Protein AF-A0AA40V7I9-F1 (afdb_monomer_lite)

Radius of gyration: 19.22 Å; chains: 1; bounding box: 47×34×55 Å

Structure (mmCIF, N/CA/C/O backbone):
data_AF-A0AA40V7I9-F1
#
_entry.id   AF-A0AA40V7I9-F1
#
loop_
_atom_site.group_PDB
_atom_site.id
_atom_site.type_symbol
_atom_site.label_atom_id
_atom_site.label_alt_id
_atom_site.label_comp_id
_atom_site.label_asym_id
_atom_site.label_entity_id
_atom_site.label_seq_id
_atom_site.pdbx_PDB_ins_code
_atom_site.Cartn_x
_atom_site.Cartn_y
_atom_site.Cartn_z
_atom_site.occupancy
_atom_site.B_iso_or_equiv
_atom_site.auth_seq_id
_atom_site.auth_comp_id
_atom_site.auth_asym_id
_atom_site.auth_atom_id
_atom_site.pdbx_PDB_model_num
ATOM 1 N N . MET A 1 1 ? -5.368 11.185 -6.683 1.00 41.06 1 MET A N 1
ATOM 2 C CA . MET A 1 1 ? -6.266 10.124 -6.182 1.00 41.06 1 MET A CA 1
ATOM 3 C C . MET A 1 1 ? -6.258 10.168 -4.668 1.00 41.06 1 MET A C 1
ATOM 5 O O . MET A 1 1 ? -5.176 10.199 -4.091 1.00 41.06 1 MET A O 1
ATOM 9 N N . THR A 1 2 ? -7.428 10.222 -4.033 1.00 52.28 2 THR A N 1
ATOM 10 C CA . THR A 1 2 ? -7.537 10.063 -2.578 1.00 52.28 2 THR A CA 1
ATOM 11 C C . THR A 1 2 ? -7.150 8.634 -2.237 1.00 52.28 2 THR A C 1
ATOM 13 O O . THR A 1 2 ? -7.718 7.687 -2.776 1.00 52.28 2 THR A O 1
ATOM 16 N N . ARG A 1 3 ? -6.133 8.486 -1.396 1.00 82.62 3 ARG A N 1
ATOM 17 C CA . ARG A 1 3 ? -5.621 7.187 -0.975 1.00 82.62 3 ARG A CA 1
ATOM 18 C C . ARG A 1 3 ? -6.699 6.470 -0.160 1.00 82.62 3 ARG A C 1
ATOM 20 O O . ARG A 1 3 ? -7.207 7.061 0.795 1.00 82.62 3 ARG A O 1
ATOM 27 N N . GLN A 1 4 ? -7.038 5.235 -0.529 1.00 91.62 4 GLN A N 1
ATOM 28 C CA . GLN A 1 4 ? -8.027 4.425 0.184 1.00 91.62 4 GLN A CA 1
ATOM 29 C C . GLN A 1 4 ? -7.455 3.059 0.562 1.00 91.62 4 GLN A C 1
ATOM 31 O O . GLN A 1 4 ? -6.683 2.472 -0.192 1.00 91.62 4 GLN A O 1
ATOM 36 N N . ILE A 1 5 ? -7.858 2.553 1.722 1.00 95.00 5 ILE A N 1
ATOM 37 C CA . ILE A 1 5 ? -7.627 1.174 2.152 1.00 95.00 5 ILE A CA 1
ATOM 38 C C . ILE A 1 5 ? -8.997 0.522 2.283 1.00 95.00 5 ILE A C 1
ATOM 40 O O . ILE A 1 5 ? -9.918 1.133 2.820 1.00 95.00 5 ILE A O 1
ATOM 44 N N . ASN A 1 6 ? -9.128 -0.716 1.817 1.00 95.19 6 ASN A N 1
ATOM 45 C CA . ASN A 1 6 ? -10.337 -1.506 2.000 1.00 95.19 6 ASN A CA 1
ATOM 46 C C . ASN A 1 6 ? -10.019 -2.698 2.900 1.00 95.19 6 ASN A C 1
ATOM 48 O O . ASN A 1 6 ? -9.012 -3.377 2.709 1.00 95.19 6 ASN A O 1
ATOM 52 N N . THR A 1 7 ? -10.890 -2.940 3.867 1.00 96.44 7 THR A N 1
ATOM 53 C CA . THR A 1 7 ? -10.973 -4.202 4.611 1.00 96.44 7 THR A CA 1
ATOM 54 C C . THR A 1 7 ? -12.382 -4.777 4.390 1.00 96.44 7 THR A C 1
ATOM 56 O O . THR A 1 7 ? -13.216 -4.091 3.787 1.00 96.44 7 THR A O 1
ATOM 59 N N . PRO A 1 8 ? -12.690 -6.030 4.775 1.00 96.94 8 PRO A N 1
ATOM 60 C CA . PRO A 1 8 ? -13.975 -6.630 4.425 1.00 96.94 8 PRO A CA 1
ATOM 61 C C . PRO A 1 8 ? -15.155 -5.782 4.916 1.00 96.94 8 PRO A C 1
ATOM 63 O O . PRO A 1 8 ? -15.311 -5.506 6.102 1.00 96.94 8 PRO A O 1
ATOM 66 N N . GLY A 1 9 ? -15.967 -5.305 3.969 1.00 95.88 9 GLY A N 1
ATOM 67 C CA . GLY A 1 9 ? -17.120 -4.447 4.250 1.00 95.88 9 GLY A CA 1
ATOM 68 C C . GLY A 1 9 ? -16.795 -3.054 4.809 1.00 95.88 9 GLY A C 1
ATOM 69 O O . GLY A 1 9 ? -17.713 -2.380 5.272 1.00 95.88 9 GLY A O 1
ATOM 70 N N . LYS A 1 10 ? -15.531 -2.604 4.796 1.00 97.31 10 LYS A N 1
ATOM 71 C CA . LYS A 1 10 ? -15.129 -1.293 5.327 1.00 97.31 10 LYS A CA 1
ATOM 72 C C . LYS A 1 10 ? -14.221 -0.542 4.359 1.00 97.31 10 LYS A C 1
ATOM 74 O O . LYS A 1 10 ? -13.326 -1.117 3.739 1.00 97.31 10 LYS A O 1
ATOM 79 N N . LYS A 1 11 ? -14.414 0.774 4.303 1.00 96.31 11 LYS A N 1
ATOM 80 C CA . LYS A 1 11 ? -13.614 1.694 3.492 1.00 96.31 11 LYS A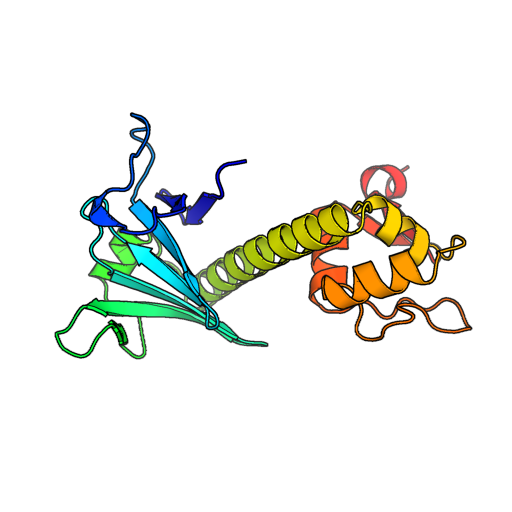 CA 1
ATOM 81 C C . LYS A 1 11 ? -12.936 2.721 4.387 1.00 96.31 11 LYS A C 1
ATOM 83 O O . LYS A 1 11 ? -13.596 3.387 5.181 1.00 96.31 11 LYS A O 1
ATOM 88 N N . TRP A 1 12 ? -11.632 2.888 4.221 1.00 96.62 12 TRP A N 1
ATOM 89 C CA . TRP A 1 12 ? -10.813 3.818 4.993 1.00 96.62 12 TRP A CA 1
ATOM 90 C C . TRP A 1 12 ? -10.184 4.841 4.056 1.00 96.62 12 TRP A C 1
ATOM 92 O O . TRP A 1 12 ? -9.595 4.466 3.042 1.00 96.62 12 TRP A O 1
ATOM 102 N N . ILE A 1 13 ? -10.259 6.125 4.402 1.00 95.50 13 ILE A N 1
ATOM 103 C CA . ILE A 1 13 ? -9.646 7.207 3.614 1.00 95.50 13 ILE A CA 1
ATOM 104 C C . ILE A 1 13 ? -8.479 7.849 4.365 1.00 95.50 13 ILE A C 1
ATOM 106 O O . ILE A 1 13 ? -8.383 7.754 5.588 1.00 95.50 13 ILE A O 1
ATOM 110 N N . ALA A 1 14 ? -7.568 8.499 3.644 1.00 94.81 14 ALA A N 1
ATOM 111 C CA . ALA A 1 14 ? -6.444 9.181 4.276 1.00 94.81 14 ALA A CA 1
ATOM 112 C C . ALA A 1 14 ? -6.923 10.265 5.259 1.00 94.81 14 ALA A C 1
ATOM 114 O O . ALA A 1 14 ? -7.720 11.131 4.904 1.00 94.81 14 ALA A O 1
ATOM 115 N N . ALA A 1 15 ? -6.401 10.223 6.484 1.00 94.75 15 ALA A N 1
ATOM 116 C CA . ALA A 1 15 ? -6.678 11.217 7.509 1.00 94.75 15 ALA A CA 1
ATOM 117 C C . ALA A 1 15 ? -6.050 12.575 7.158 1.00 94.75 15 ALA A C 1
ATOM 119 O O . ALA A 1 15 ? -4.958 12.649 6.580 1.00 94.75 15 ALA A O 1
ATOM 120 N N . ALA A 1 16 ? -6.699 13.653 7.598 1.00 92.69 16 ALA A N 1
ATOM 121 C CA . ALA A 1 16 ? -6.079 14.970 7.658 1.00 92.69 16 ALA A CA 1
ATOM 122 C C . ALA A 1 16 ? -4.900 14.982 8.655 1.00 92.69 16 ALA A C 1
ATOM 124 O O . ALA A 1 16 ? -4.592 13.994 9.331 1.00 92.69 16 ALA A O 1
ATOM 125 N N . LYS A 1 17 ? -4.213 16.129 8.772 1.00 90.25 17 LYS A N 1
ATOM 126 C CA . LYS A 1 17 ? -3.137 16.294 9.767 1.00 90.25 17 LYS A CA 1
ATOM 127 C C . LYS A 1 17 ? -3.635 15.952 11.177 1.00 90.25 17 LYS A C 1
ATOM 129 O O . LYS A 1 17 ? -2.919 15.260 11.906 1.00 90.25 17 LYS A O 1
ATOM 134 N N . ASP A 1 18 ? -4.838 16.425 11.496 1.00 91.19 18 ASP A N 1
ATOM 135 C CA . ASP A 1 18 ? -5.621 16.051 12.668 1.00 91.19 18 ASP A CA 1
ATOM 136 C C . ASP A 1 18 ? -6.777 15.121 12.243 1.00 91.19 18 ASP A C 1
ATOM 138 O O . ASP A 1 18 ? -7.697 15.584 11.557 1.00 91.19 18 ASP A O 1
ATOM 142 N N . PRO A 1 19 ? -6.748 13.828 12.623 1.00 90.88 19 PRO A N 1
ATOM 143 C CA . PRO A 1 19 ? -7.765 12.854 12.240 1.00 90.88 19 PRO A CA 1
ATOM 144 C C . PRO A 1 19 ? -9.199 13.277 12.569 1.00 90.88 19 PRO A C 1
ATOM 146 O O . PRO A 1 19 ? -10.077 13.036 11.744 1.00 90.88 19 PRO A O 1
ATOM 149 N N . GLY A 1 20 ? -9.430 13.962 13.696 1.00 89.75 20 GLY A N 1
ATOM 150 C CA . GLY A 1 20 ? -10.772 14.392 14.119 1.00 89.75 20 GLY A CA 1
ATOM 151 C C . GLY A 1 20 ? -11.390 15.486 13.241 1.00 89.75 20 GLY A C 1
ATOM 152 O O . GLY A 1 20 ? -12.580 15.765 13.340 1.00 89.75 20 GLY A O 1
ATOM 153 N N . THR A 1 21 ? -10.597 16.095 12.355 1.00 92.19 21 THR A N 1
ATOM 154 C CA . THR A 1 21 ? -11.045 17.129 11.403 1.00 92.19 21 THR A CA 1
ATOM 155 C C . THR A 1 21 ? -11.213 16.601 9.977 1.00 92.19 21 THR A C 1
ATOM 157 O O . THR A 1 21 ? -11.496 17.370 9.056 1.00 92.19 21 THR A O 1
ATOM 160 N N . THR A 1 22 ? -11.008 15.298 9.765 1.00 92.25 22 THR A N 1
ATOM 161 C CA . THR A 1 22 ? -11.071 14.691 8.432 1.00 92.25 22 THR A CA 1
ATOM 162 C C . THR A 1 22 ? -12.507 14.715 7.909 1.00 92.25 22 THR A C 1
ATOM 164 O O . THR A 1 22 ? -13.425 14.239 8.571 1.00 92.25 22 THR A O 1
ATOM 167 N N . GLN A 1 23 ? -12.710 15.254 6.705 1.00 89.31 23 GLN A N 1
ATOM 168 C CA . GLN A 1 23 ? -14.019 15.258 6.053 1.00 89.31 23 GLN A CA 1
ATOM 169 C C . GLN A 1 23 ? -14.223 13.973 5.251 1.00 89.31 23 GLN A C 1
ATOM 171 O O . GLN A 1 23 ? -13.362 13.574 4.469 1.00 89.31 23 GLN A O 1
ATOM 176 N N . THR A 1 24 ? -15.393 13.357 5.404 1.00 88.50 24 THR A N 1
ATOM 177 C CA . THR A 1 24 ? -15.814 12.203 4.594 1.00 88.50 24 THR A CA 1
ATOM 178 C C . THR A 1 24 ? -16.330 12.610 3.213 1.00 88.50 24 THR A C 1
ATOM 180 O O . THR A 1 24 ? -16.610 11.737 2.400 1.00 88.50 24 THR A O 1
ATOM 183 N N . HIS A 1 25 ? -16.449 13.916 2.935 1.00 87.12 25 HIS A N 1
ATOM 184 C CA . HIS A 1 25 ? -17.026 14.462 1.699 1.00 87.12 25 HIS A CA 1
ATOM 185 C C . HIS A 1 25 ? -18.420 13.895 1.386 1.00 87.12 25 HIS A C 1
ATOM 187 O O . HIS A 1 25 ? -18.717 13.575 0.238 1.00 87.12 25 HIS A O 1
ATOM 193 N N . ASP A 1 26 ? -19.244 13.738 2.426 1.00 86.50 26 ASP A N 1
ATOM 194 C CA . ASP A 1 26 ? -20.597 13.177 2.352 1.00 86.50 26 ASP A CA 1
ATOM 195 C C . ASP A 1 26 ? -20.664 11.758 1.762 1.00 86.50 26 ASP A C 1
ATOM 197 O O . ASP A 1 26 ? -21.718 11.325 1.303 1.00 86.50 26 ASP A O 1
ATOM 201 N N . ASP A 1 27 ? -19.557 11.006 1.793 1.00 92.00 27 ASP A N 1
ATOM 202 C CA . ASP A 1 27 ? -19.524 9.602 1.392 1.00 92.00 27 ASP A CA 1
ATOM 203 C C . ASP A 1 27 ? -19.934 8.700 2.574 1.00 92.00 27 ASP A C 1
ATOM 205 O O . ASP A 1 27 ? -19.131 8.479 3.490 1.00 92.00 27 ASP A O 1
ATOM 209 N N . PRO A 1 28 ? -21.161 8.138 2.575 1.00 90.50 28 PRO A N 1
ATOM 210 C CA . PRO A 1 28 ? -21.646 7.301 3.670 1.00 90.50 28 PRO A CA 1
ATOM 211 C C . PRO A 1 28 ? -20.965 5.927 3.723 1.00 90.50 28 PRO A C 1
ATOM 213 O O . PRO A 1 28 ? -21.173 5.189 4.682 1.00 90.50 28 PRO A O 1
ATOM 216 N N . SER A 1 29 ? -20.175 5.552 2.707 1.00 94.44 29 SER A N 1
ATOM 217 C CA . SER A 1 29 ? -19.443 4.280 2.697 1.00 94.44 29 SER A CA 1
ATOM 218 C C . SER A 1 29 ? -18.156 4.317 3.525 1.00 94.44 29 SER A C 1
ATOM 220 O O . SER A 1 29 ? -17.565 3.266 3.769 1.00 94.44 29 SER A O 1
ATOM 222 N N . VAL A 1 30 ? -17.707 5.503 3.953 1.00 95.94 30 VAL A N 1
ATOM 223 C CA . VAL A 1 30 ? -16.477 5.672 4.734 1.00 95.94 30 VAL A CA 1
ATOM 224 C C . VAL A 1 30 ? -16.684 5.175 6.164 1.00 95.94 30 VAL A C 1
ATOM 226 O O . VAL A 1 30 ? -17.495 5.705 6.917 1.00 95.94 30 VAL A O 1
ATOM 229 N N . SER A 1 31 ? -15.892 4.179 6.554 1.00 97.06 31 SER A N 1
ATOM 230 C CA . SER A 1 31 ? -15.896 3.579 7.893 1.00 97.06 31 SER A CA 1
ATOM 231 C C . SER A 1 31 ? -14.968 4.293 8.876 1.00 97.06 31 SER A C 1
ATOM 233 O O . SER A 1 31 ? -15.088 4.101 10.085 1.00 97.06 31 SER A O 1
ATOM 235 N N . GLY A 1 32 ? -14.026 5.089 8.371 1.00 96.94 32 GLY A N 1
ATOM 236 C CA . GLY A 1 32 ? -13.053 5.811 9.178 1.00 96.94 32 GLY A CA 1
ATOM 237 C C . GLY A 1 32 ? -11.856 6.281 8.363 1.00 96.94 32 GLY A C 1
ATOM 238 O O . GLY A 1 32 ? -11.894 6.360 7.129 1.00 96.94 32 GLY A O 1
ATOM 239 N N . PHE A 1 33 ? -10.767 6.570 9.066 1.00 97.00 33 PHE A N 1
ATOM 240 C CA . PHE A 1 33 ? -9.581 7.189 8.486 1.00 97.00 33 PHE A CA 1
ATOM 241 C C . PHE A 1 33 ? -8.326 6.357 8.725 1.00 97.00 33 PHE A C 1
ATOM 243 O O . PHE A 1 33 ? -8.274 5.524 9.629 1.00 97.00 33 PHE A O 1
ATOM 250 N N . PHE A 1 34 ? -7.275 6.612 7.950 1.00 97.00 34 PHE A N 1
ATOM 251 C CA . PHE A 1 34 ? -5.969 6.010 8.187 1.00 97.00 34 PHE A CA 1
ATOM 252 C C . PHE A 1 34 ? -4.818 6.998 8.011 1.00 97.00 34 PHE A C 1
ATOM 254 O O . PHE A 1 34 ? -4.885 7.946 7.226 1.00 97.00 34 PHE A O 1
ATOM 261 N N . LYS A 1 35 ? -3.714 6.743 8.715 1.00 95.25 35 LYS A N 1
ATOM 262 C CA . LYS A 1 35 ? -2.465 7.493 8.580 1.00 95.25 35 LYS A CA 1
ATOM 263 C C . LYS A 1 35 ? -1.287 6.546 8.477 1.00 95.25 35 LYS A C 1
ATOM 265 O O . LYS A 1 35 ? -1.120 5.646 9.295 1.00 95.25 35 LYS A O 1
ATOM 270 N N . ILE A 1 36 ? -0.439 6.787 7.487 1.00 93.12 36 ILE A N 1
ATOM 271 C CA . ILE A 1 36 ? 0.779 6.006 7.287 1.00 93.12 36 ILE A CA 1
ATOM 272 C C . ILE A 1 36 ? 1.910 6.598 8.112 1.00 93.12 36 ILE A C 1
ATOM 274 O O . ILE A 1 36 ? 2.107 7.812 8.167 1.00 93.12 36 ILE A O 1
ATOM 278 N N . THR A 1 37 ? 2.648 5.706 8.753 1.00 91.81 37 THR A N 1
ATOM 279 C CA . THR A 1 37 ? 3.782 5.989 9.628 1.00 91.81 37 THR A CA 1
ATOM 280 C C . THR A 1 37 ? 4.992 5.180 9.162 1.00 91.81 37 THR A C 1
ATOM 282 O O . THR A 1 37 ? 4.885 4.348 8.262 1.00 91.81 37 THR A O 1
ATOM 285 N N . SER A 1 38 ? 6.159 5.400 9.767 1.00 85.62 38 SER A N 1
ATOM 286 C CA . SER A 1 38 ? 7.370 4.641 9.431 1.00 85.62 38 SER A CA 1
ATOM 287 C C . SER A 1 38 ? 7.267 3.142 9.737 1.00 85.62 38 SER A C 1
ATOM 289 O O . SER A 1 38 ? 7.983 2.362 9.119 1.00 85.62 38 SER A O 1
ATOM 291 N N . GLY A 1 39 ? 6.404 2.740 10.678 1.00 87.38 39 GLY A N 1
ATOM 292 C CA . GLY A 1 39 ? 6.270 1.347 11.116 1.00 87.38 39 GLY A CA 1
ATOM 293 C C . GLY A 1 39 ? 4.999 0.639 10.653 1.00 87.38 39 GLY A C 1
ATOM 294 O O . GLY A 1 39 ? 4.824 -0.535 10.982 1.00 87.38 39 GLY A O 1
ATOM 295 N N . GLY A 1 40 ? 4.095 1.339 9.962 1.00 93.12 40 GLY A N 1
ATOM 296 C CA . GLY A 1 40 ? 2.767 0.805 9.692 1.00 93.12 40 GLY A CA 1
ATOM 297 C C . GLY A 1 40 ? 1.693 1.843 9.414 1.00 93.12 40 GLY A C 1
ATOM 298 O O . GLY A 1 40 ? 1.978 3.002 9.096 1.00 93.12 40 GLY A O 1
ATOM 299 N N . VAL A 1 41 ? 0.443 1.427 9.582 1.00 95.94 41 VAL A N 1
ATOM 300 C CA . VAL A 1 41 ? -0.752 2.240 9.344 1.00 95.94 41 VAL A CA 1
ATOM 301 C C . VAL A 1 41 ? -1.578 2.323 10.617 1.00 95.94 41 VAL A C 1
ATOM 303 O O . VAL A 1 41 ? -1.976 1.297 11.155 1.00 95.94 41 VAL A O 1
ATOM 306 N N . VAL A 1 42 ? -1.861 3.533 11.091 1.00 97.31 42 VAL A N 1
ATOM 307 C CA . VAL A 1 42 ? -2.820 3.762 12.181 1.00 97.31 42 VAL A CA 1
ATOM 308 C C . VAL A 1 42 ? -4.206 3.942 11.572 1.00 97.31 42 VAL A C 1
ATOM 310 O O . VAL A 1 42 ? -4.349 4.737 10.642 1.00 97.31 42 VAL A O 1
ATOM 313 N N . PHE A 1 43 ? -5.205 3.248 12.110 1.00 98.00 43 PHE A N 1
ATOM 314 C CA . PHE A 1 43 ? -6.614 3.412 11.759 1.00 98.00 43 PHE A CA 1
ATOM 315 C C . PHE A 1 43 ? -7.350 4.180 12.852 1.00 98.00 43 PHE A C 1
ATOM 317 O O . PHE A 1 43 ? -7.117 3.965 14.046 1.00 98.00 43 PHE A O 1
ATOM 324 N N . TYR A 1 44 ? -8.248 5.053 12.413 1.00 98.00 44 TYR A N 1
ATOM 325 C CA . TYR A 1 44 ? -9.069 5.919 13.243 1.00 98.00 44 TYR A CA 1
ATOM 326 C C . TYR A 1 44 ? -10.540 5.699 12.912 1.00 98.00 44 TYR A C 1
ATOM 328 O O . TYR A 1 44 ? -10.885 5.463 11.751 1.00 98.00 44 TYR A O 1
ATOM 336 N N . ASP A 1 45 ? -11.402 5.790 13.917 1.00 96.31 45 ASP A N 1
ATOM 337 C CA . ASP A 1 45 ? -12.844 5.862 13.693 1.00 96.31 45 ASP A CA 1
ATOM 338 C C . ASP A 1 45 ? -13.255 7.225 13.099 1.00 96.31 45 ASP A C 1
ATOM 340 O O . ASP A 1 45 ? -12.422 8.101 12.839 1.00 96.31 45 ASP A O 1
ATOM 344 N N . LEU A 1 46 ? -14.558 7.413 12.876 1.00 95.69 46 LEU A N 1
ATOM 345 C CA . LEU A 1 46 ? -15.115 8.661 12.342 1.00 95.69 46 LEU A CA 1
ATOM 346 C C . LEU A 1 46 ? -14.973 9.855 13.300 1.00 95.69 46 LEU A C 1
ATOM 348 O O . LEU A 1 46 ? -15.129 10.996 12.875 1.00 95.69 46 LEU A O 1
ATOM 352 N N . GLN A 1 47 ? -14.668 9.612 14.574 1.00 94.25 47 GLN A N 1
ATOM 353 C CA . GLN A 1 47 ? -14.390 10.638 15.576 1.00 94.25 47 GLN A CA 1
ATOM 354 C C . GLN A 1 47 ? -12.896 11.001 15.624 1.00 94.25 47 GLN A C 1
ATOM 356 O O . GLN A 1 47 ? -12.503 11.904 16.363 1.00 94.25 47 GLN A O 1
ATOM 361 N N . GLY A 1 48 ? -12.051 10.326 14.839 1.00 94.88 48 GLY A N 1
ATOM 362 C CA . GLY A 1 48 ? -10.605 10.526 14.844 1.00 94.88 48 GLY A CA 1
ATOM 363 C C . GLY A 1 48 ? -9.895 9.820 16.000 1.00 94.88 48 GLY A C 1
ATOM 364 O O . GLY A 1 48 ? -8.740 10.143 16.289 1.00 94.88 48 GLY A O 1
ATOM 365 N N . ILE A 1 49 ? -10.544 8.858 16.660 1.00 96.00 49 ILE A N 1
ATOM 366 C CA . ILE A 1 49 ? -9.962 8.088 17.759 1.00 96.00 49 ILE A CA 1
ATOM 367 C C . ILE A 1 49 ? -9.203 6.888 17.175 1.00 96.00 49 ILE A C 1
ATOM 369 O O . ILE A 1 49 ? -9.780 6.099 16.422 1.00 96.00 49 IL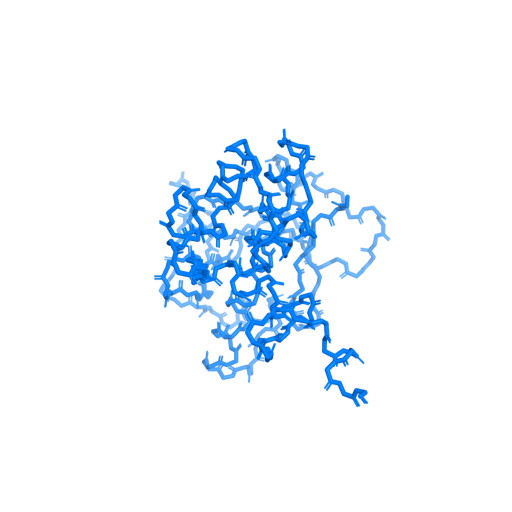E A O 1
ATOM 373 N N . PRO A 1 50 ? -7.903 6.719 17.489 1.00 97.44 50 PRO A N 1
ATOM 374 C CA . PRO A 1 50 ? -7.136 5.575 17.014 1.00 97.44 50 PRO A CA 1
ATOM 375 C C . PRO A 1 50 ? -7.585 4.293 17.718 1.00 97.44 50 PRO A C 1
ATOM 377 O O . PRO A 1 50 ? -7.720 4.281 18.943 1.00 97.44 50 PRO A O 1
ATOM 380 N N . PHE A 1 51 ? -7.766 3.216 16.952 1.00 97.75 51 PHE A N 1
ATOM 381 C CA . PHE A 1 51 ? -8.246 1.933 17.488 1.00 97.75 51 PHE A CA 1
ATOM 382 C C . PHE A 1 51 ? -7.492 0.700 16.957 1.00 97.75 51 PHE A C 1
ATOM 384 O O . PHE A 1 51 ? -7.539 -0.371 17.574 1.00 97.75 51 PHE A O 1
ATOM 391 N N . ALA A 1 52 ? -6.797 0.820 15.820 1.00 98.12 52 ALA A N 1
ATOM 392 C CA . ALA A 1 52 ? -5.996 -0.259 15.250 1.00 98.12 52 ALA A CA 1
ATOM 393 C C . ALA A 1 52 ? -4.685 0.244 14.646 1.00 98.12 52 ALA A C 1
ATOM 395 O O . ALA A 1 52 ? -4.577 1.377 14.170 1.00 98.12 52 ALA A O 1
ATOM 396 N N . PHE A 1 53 ? -3.689 -0.634 14.625 1.00 97.69 53 PHE A N 1
ATOM 397 C CA . PHE A 1 53 ? -2.438 -0.426 13.920 1.00 97.69 53 PHE A CA 1
ATOM 398 C C . PHE A 1 53 ? -2.108 -1.653 13.072 1.00 97.69 53 PHE A C 1
ATOM 400 O O . PHE A 1 53 ? -2.063 -2.768 13.582 1.00 97.69 53 PHE A O 1
ATOM 407 N N . LEU A 1 54 ? -1.873 -1.449 11.781 1.00 96.94 54 LEU A N 1
ATOM 408 C CA . LEU A 1 54 ? -1.292 -2.451 10.897 1.00 96.94 54 LEU A CA 1
ATOM 409 C C . LEU A 1 54 ? 0.223 -2.298 10.942 1.00 96.94 54 LEU A C 1
ATOM 411 O O . LEU A 1 54 ? 0.753 -1.308 10.440 1.00 96.94 54 LEU A O 1
ATOM 415 N N . VAL A 1 55 ? 0.912 -3.276 11.517 1.00 94.88 55 VAL A N 1
ATOM 416 C CA . VAL A 1 55 ? 2.373 -3.363 11.473 1.00 94.88 55 VAL A CA 1
ATOM 417 C C . VAL A 1 55 ? 2.788 -3.724 10.049 1.00 94.88 55 VAL A C 1
ATOM 419 O O . VAL A 1 55 ? 2.260 -4.679 9.487 1.00 94.88 55 VAL A O 1
ATOM 422 N N . THR A 1 56 ? 3.732 -2.978 9.467 1.00 89.56 56 THR A N 1
ATOM 423 C CA . THR A 1 56 ? 4.281 -3.271 8.132 1.00 89.56 56 THR A CA 1
ATOM 424 C C . THR A 1 56 ? 5.798 -3.409 8.205 1.00 89.56 56 THR A C 1
ATOM 426 O O . THR A 1 56 ? 6.539 -2.454 7.947 1.00 89.56 56 THR A O 1
ATOM 429 N N . ARG A 1 57 ? 6.285 -4.586 8.605 1.00 82.56 57 ARG A N 1
ATOM 430 C CA . ARG A 1 57 ? 7.720 -4.897 8.655 1.00 82.56 57 ARG A CA 1
ATOM 431 C C . ARG A 1 57 ? 8.080 -5.919 7.576 1.00 82.56 57 ARG A C 1
ATOM 433 O O . ARG A 1 57 ? 7.230 -6.710 7.171 1.00 82.56 57 ARG A O 1
ATOM 440 N N . PRO A 1 58 ? 9.334 -5.936 7.089 1.00 72.00 58 PRO A N 1
ATOM 441 C CA . PRO A 1 58 ? 9.778 -6.978 6.171 1.00 72.00 58 PRO A CA 1
ATOM 442 C C . PRO A 1 58 ? 9.521 -8.371 6.763 1.00 72.00 58 PRO A C 1
ATOM 444 O O . PRO A 1 58 ? 10.090 -8.717 7.791 1.00 72.00 58 PRO A O 1
ATOM 447 N N . GLY A 1 59 ? 8.650 -9.151 6.118 1.00 73.00 59 GLY A N 1
ATOM 448 C CA . GLY A 1 59 ? 8.297 -10.508 6.549 1.00 73.00 59 GLY A CA 1
ATOM 449 C C . GLY A 1 59 ? 7.194 -10.608 7.609 1.00 73.00 59 GLY A C 1
ATOM 450 O O . GLY A 1 59 ? 6.728 -11.713 7.857 1.00 73.00 59 GLY A O 1
ATOM 451 N N . GLU A 1 60 ? 6.727 -9.494 8.181 1.00 84.75 60 GLU A N 1
ATOM 452 C CA . GLU A 1 60 ? 5.714 -9.488 9.242 1.00 84.75 60 GLU A CA 1
ATOM 453 C C . GLU A 1 60 ? 4.693 -8.365 9.013 1.00 84.75 60 GLU A C 1
ATOM 455 O O . GLU A 1 60 ? 4.981 -7.184 9.232 1.00 84.75 60 GLU A O 1
ATOM 460 N N . ASN A 1 61 ? 3.481 -8.743 8.594 1.00 92.50 61 ASN A N 1
ATOM 461 C CA . ASN A 1 61 ? 2.335 -7.839 8.526 1.00 92.50 61 ASN A CA 1
ATOM 462 C C . ASN A 1 61 ? 1.193 -8.402 9.374 1.00 92.50 61 ASN A C 1
ATOM 464 O O . ASN A 1 61 ? 0.755 -9.528 9.146 1.00 92.50 61 ASN A O 1
ATOM 468 N N . PHE A 1 62 ? 0.714 -7.627 10.345 1.00 95.06 62 PHE A N 1
ATOM 469 C CA . PHE A 1 62 ? -0.394 -8.031 11.210 1.00 95.06 62 PHE A CA 1
ATOM 470 C C . PHE A 1 62 ? -1.080 -6.820 11.841 1.00 95.06 62 PHE A C 1
ATOM 472 O O . PHE A 1 62 ? -0.485 -5.747 11.984 1.00 95.06 62 PHE A O 1
ATOM 47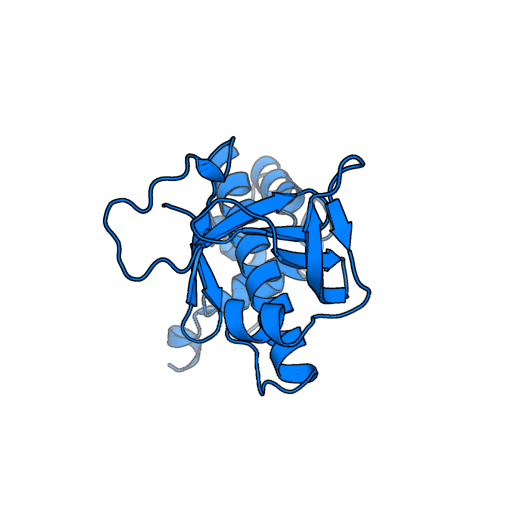9 N N . PHE A 1 63 ? -2.339 -7.004 12.226 1.00 96.94 63 PHE A N 1
ATOM 480 C CA . PHE A 1 63 ? -3.110 -6.001 12.947 1.00 96.94 63 PHE A CA 1
ATOM 481 C C . PHE A 1 63 ? -2.912 -6.139 14.454 1.00 96.94 63 PHE A C 1
ATOM 483 O O . PHE A 1 63 ? -2.841 -7.242 14.993 1.00 96.94 63 PHE A O 1
ATOM 490 N N . VAL A 1 64 ? -2.885 -5.003 15.140 1.00 96.69 64 VAL A N 1
ATOM 491 C CA . VAL A 1 64 ? -2.964 -4.923 16.598 1.00 96.69 64 VAL A CA 1
ATOM 492 C C . VAL A 1 64 ? -3.970 -3.863 17.011 1.00 96.69 64 VAL A C 1
ATOM 494 O O . VAL A 1 64 ? -4.172 -2.872 16.306 1.00 96.69 64 VAL A O 1
ATOM 497 N N . THR A 1 65 ? -4.576 -4.034 18.182 1.00 97.94 65 THR A N 1
ATOM 498 C CA . THR A 1 65 ? -5.327 -2.950 18.817 1.00 97.94 65 THR A CA 1
ATOM 499 C C . THR A 1 65 ? -4.361 -1.870 19.284 1.00 97.94 65 THR A C 1
ATOM 501 O O . THR A 1 65 ? -3.315 -2.161 19.871 1.00 97.94 65 THR A O 1
ATOM 504 N N . CYS A 1 66 ? -4.725 -0.612 19.049 1.00 96.50 66 CYS A N 1
ATOM 505 C CA . CYS A 1 66 ? -4.016 0.527 19.610 1.00 96.50 66 CYS A CA 1
ATOM 506 C C . CYS A 1 66 ? -4.992 1.509 20.253 1.00 96.50 66 CYS A C 1
ATOM 508 O O . CYS A 1 66 ? -6.178 1.516 19.938 1.00 96.50 66 CYS A O 1
ATOM 510 N N . SER A 1 67 ? -4.494 2.321 21.177 1.00 94.69 67 SER A N 1
ATOM 511 C CA . SER A 1 67 ? -5.274 3.379 21.812 1.00 94.69 67 SER A CA 1
ATOM 512 C C . SER A 1 67 ? -4.388 4.564 22.165 1.00 94.69 67 SER A C 1
ATOM 514 O O . SER A 1 67 ? -3.181 4.422 22.398 1.00 94.69 67 SER A O 1
ATOM 516 N N . LEU A 1 68 ? -4.983 5.756 22.182 1.00 93.31 68 LEU A N 1
ATOM 517 C CA . LEU A 1 68 ? -4.299 6.969 22.609 1.00 93.31 68 LEU A CA 1
ATOM 518 C C . LEU A 1 68 ? -4.306 7.062 24.138 1.00 93.31 68 LEU A C 1
ATOM 520 O O . LEU A 1 68 ? -5.352 6.959 24.772 1.00 93.31 68 LEU A O 1
ATOM 524 N N . THR A 1 69 ? -3.133 7.289 24.718 1.00 91.69 69 THR A N 1
ATOM 525 C CA . THR A 1 69 ? -2.948 7.590 26.144 1.00 91.69 69 THR A CA 1
ATOM 526 C C . THR A 1 69 ? -2.208 8.917 26.303 1.00 91.69 69 THR A C 1
ATOM 528 O O . THR A 1 69 ? -1.690 9.448 25.320 1.00 91.69 69 THR A O 1
ATOM 531 N N . GLU A 1 70 ? -2.086 9.437 27.529 1.00 87.44 70 GLU A N 1
ATOM 532 C CA . GLU A 1 70 ? -1.293 10.652 27.807 1.00 87.44 70 GLU A CA 1
ATOM 533 C C . GLU A 1 70 ? 0.161 10.542 27.310 1.00 87.44 70 GLU A C 1
ATOM 535 O O . GLU A 1 70 ? 0.751 11.524 26.874 1.00 87.44 70 GLU A O 1
ATOM 540 N N . GLY A 1 71 ? 0.725 9.327 27.314 1.00 84.12 71 GLY A N 1
ATOM 541 C CA . GLY A 1 71 ? 2.075 9.037 26.818 1.00 84.12 71 GLY A CA 1
ATOM 542 C C . GLY A 1 71 ? 2.163 8.737 25.316 1.00 84.12 71 GLY A C 1
ATOM 543 O O . GLY A 1 71 ? 3.207 8.284 24.856 1.00 84.12 71 GLY A O 1
ATOM 544 N N . GLY A 1 72 ? 1.081 8.932 24.558 1.00 90.19 72 GLY A N 1
ATOM 545 C CA . GLY A 1 72 ? 0.988 8.597 23.136 1.00 90.19 72 GLY A CA 1
ATOM 546 C C . GLY A 1 72 ? 0.274 7.271 22.861 1.00 90.19 72 GLY A C 1
ATOM 547 O O . GLY A 1 72 ? -0.458 6.747 23.707 1.00 90.19 72 GLY A O 1
ATOM 548 N N . LEU A 1 73 ? 0.454 6.748 21.643 1.00 93.31 73 LEU A N 1
ATOM 549 C CA . LEU A 1 73 ? -0.161 5.491 21.215 1.00 93.31 73 LEU A CA 1
ATOM 550 C C . LEU A 1 73 ? 0.443 4.304 21.968 1.00 93.31 73 LEU A C 1
ATOM 552 O O . LEU A 1 73 ? 1.659 4.106 21.960 1.00 93.31 73 LEU A O 1
ATOM 556 N N . ARG A 1 74 ? -0.423 3.490 22.567 1.00 93.50 74 ARG A N 1
ATOM 557 C CA . ARG A 1 74 ? -0.070 2.175 23.107 1.00 93.50 74 ARG A CA 1
ATOM 558 C C . ARG A 1 74 ? -0.662 1.085 22.233 1.00 93.50 74 ARG A C 1
ATOM 560 O O . ARG A 1 74 ? -1.719 1.271 21.639 1.00 93.50 74 ARG A O 1
ATOM 567 N N . TYR A 1 75 ? 0.028 -0.047 22.186 1.00 94.00 75 TYR A N 1
ATOM 568 C CA . TYR A 1 75 ? -0.319 -1.183 21.342 1.00 94.00 75 TYR A CA 1
ATOM 569 C C . TYR A 1 75 ? -0.501 -2.425 22.205 1.00 94.00 75 TYR A C 1
ATOM 571 O O . TYR A 1 75 ? 0.257 -2.648 23.151 1.00 94.00 75 TYR A O 1
ATOM 579 N N . MET A 1 76 ? -1.492 -3.236 21.861 1.00 93.56 76 MET A N 1
ATOM 580 C CA . MET A 1 76 ? -1.593 -4.613 22.332 1.00 93.56 76 MET A CA 1
ATOM 581 C C . MET A 1 76 ? -0.770 -5.533 21.419 1.00 93.56 76 MET A C 1
ATOM 583 O O . MET A 1 76 ? -0.399 -5.150 20.312 1.00 93.56 76 MET A O 1
ATOM 587 N N . PHE A 1 77 ? -0.482 -6.756 21.870 1.00 86.31 77 PHE A N 1
ATOM 588 C CA . PHE A 1 77 ? 0.180 -7.766 21.029 1.00 86.31 77 PHE A CA 1
ATOM 589 C C . PHE A 1 77 ? -0.755 -8.384 19.978 1.00 86.31 77 PHE A C 1
ATOM 591 O O . PHE A 1 77 ? -0.280 -9.019 19.042 1.00 86.31 77 PHE A O 1
ATOM 598 N N . SER A 1 78 ? -2.066 -8.199 20.126 1.00 91.50 78 SER A N 1
ATOM 599 C CA . SER A 1 78 ? -3.097 -8.723 19.233 1.00 91.50 78 SER A CA 1
ATOM 600 C C . SER A 1 78 ? -4.228 -7.713 19.060 1.00 91.50 78 SER A C 1
ATOM 602 O O . SER A 1 78 ? -4.252 -6.649 19.689 1.00 91.50 78 SER A O 1
ATOM 604 N N . THR A 1 79 ? -5.180 -8.051 18.203 1.00 95.88 79 THR A N 1
ATOM 605 C CA . THR A 1 79 ? -6.479 -7.392 18.139 1.00 95.88 79 THR A CA 1
ATOM 606 C C . THR A 1 79 ? -7.381 -7.826 19.299 1.00 95.88 79 THR A C 1
ATOM 608 O O . THR A 1 79 ? -7.241 -8.914 19.859 1.00 95.88 79 THR A O 1
ATOM 611 N N . SER A 1 80 ? -8.282 -6.930 19.696 1.00 95.94 80 SER A N 1
ATOM 612 C CA . SER A 1 80 ? -9.463 -7.221 20.508 1.00 95.94 80 SER A CA 1
ATOM 613 C C . SER A 1 80 ? -10.672 -7.436 19.597 1.00 95.94 80 SER A C 1
ATOM 615 O O 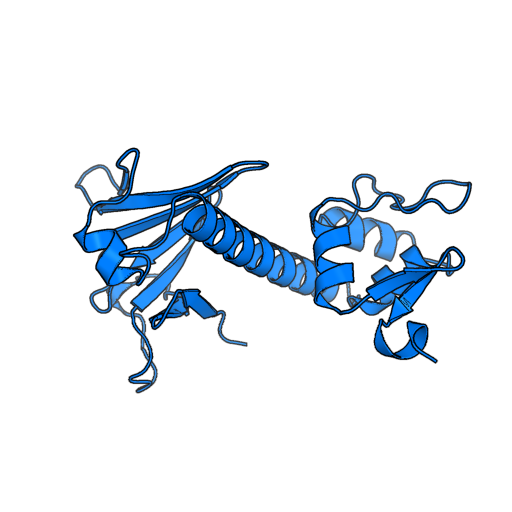. SER A 1 80 ? -10.710 -6.874 18.501 1.00 95.94 80 SER A O 1
ATOM 617 N N . SER A 1 81 ? -11.705 -8.134 20.076 1.00 95.75 81 SER A N 1
ATOM 618 C CA . SER A 1 81 ? -12.931 -8.375 19.296 1.00 95.75 81 SER A CA 1
ATOM 619 C C . SER A 1 81 ? -13.577 -7.082 18.790 1.00 95.75 81 SER A C 1
ATOM 621 O O . SER A 1 81 ? -14.083 -7.028 17.673 1.00 95.75 81 SER A O 1
ATOM 623 N N . LYS A 1 82 ? -13.501 -5.989 19.569 1.00 95.75 82 LYS A N 1
ATOM 624 C CA . LYS A 1 82 ? -14.033 -4.696 19.118 1.00 95.75 82 LYS A CA 1
ATOM 625 C C . LYS A 1 82 ? -13.234 -4.114 17.951 1.00 95.75 82 LYS A C 1
ATOM 627 O O . LYS A 1 82 ? -13.813 -3.543 17.032 1.00 95.75 82 LYS A O 1
ATOM 632 N N . THR A 1 83 ? -11.911 -4.250 17.981 1.00 97.31 83 THR A N 1
ATOM 633 C CA . THR A 1 83 ? -11.046 -3.837 16.869 1.00 97.31 83 THR A CA 1
ATOM 634 C C . THR A 1 83 ? -11.316 -4.674 15.621 1.00 97.31 83 THR A C 1
ATOM 636 O O . THR A 1 83 ? -11.351 -4.118 14.526 1.00 97.31 83 THR A O 1
ATOM 639 N N . GLU A 1 84 ? -11.535 -5.979 15.777 1.00 97.38 84 GLU A N 1
ATOM 640 C CA . GLU A 1 84 ? -11.830 -6.892 14.667 1.00 97.38 84 GLU A CA 1
ATOM 641 C C . GLU A 1 84 ? -13.154 -6.541 13.988 1.00 97.38 84 GLU A C 1
ATOM 643 O O . GLU A 1 84 ? -13.198 -6.402 12.768 1.00 97.38 84 GLU A O 1
ATOM 648 N N . GLU A 1 85 ? -14.201 -6.285 14.772 1.00 97.12 85 GLU A N 1
ATOM 649 C CA . GLU A 1 85 ? -15.504 -5.819 14.286 1.00 97.12 85 GLU A CA 1
ATOM 650 C C . GLU A 1 85 ? -15.387 -4.488 13.516 1.00 97.12 85 GLU A C 1
ATOM 652 O O . GLU A 1 85 ? -15.942 -4.329 12.424 1.00 97.12 85 GLU A O 1
ATOM 657 N N . LEU A 1 86 ? -14.638 -3.522 14.064 1.00 97.06 86 LEU A N 1
ATOM 658 C CA . LEU A 1 86 ? -14.428 -2.219 13.427 1.00 97.06 86 LEU A CA 1
ATOM 659 C C . LEU A 1 86 ? -13.659 -2.346 12.108 1.00 97.06 86 LEU A C 1
ATOM 661 O O . LEU A 1 86 ? -14.050 -1.726 11.119 1.00 97.06 86 LEU A O 1
ATOM 665 N N . LEU A 1 87 ? -12.612 -3.178 12.077 1.00 97.12 87 LEU A N 1
ATOM 666 C CA . LEU A 1 87 ? -11.856 -3.497 10.864 1.00 97.12 87 LEU A CA 1
ATOM 667 C C . LEU A 1 87 ? -12.632 -4.399 9.892 1.00 97.12 87 LEU A C 1
ATOM 669 O O . LEU A 1 87 ? -12.240 -4.489 8.732 1.00 97.12 87 LEU A O 1
ATOM 673 N N . GLY A 1 88 ? -13.713 -5.052 10.320 1.00 97.00 88 GLY A N 1
ATOM 674 C CA . GLY A 1 88 ? -14.417 -6.051 9.513 1.00 97.00 88 GLY A CA 1
ATOM 675 C C . GLY A 1 88 ? -13.615 -7.342 9.314 1.00 97.00 88 GLY A C 1
ATOM 676 O O . GLY A 1 88 ? -13.777 -8.009 8.301 1.00 97.00 88 GLY A O 1
ATOM 677 N N . ILE A 1 89 ? -12.720 -7.675 10.246 1.00 96.69 89 ILE A N 1
ATOM 678 C CA . ILE A 1 89 ? -11.905 -8.902 10.209 1.00 96.69 89 ILE A CA 1
ATOM 679 C C . ILE A 1 89 ? -12.366 -9.950 11.230 1.00 96.69 89 ILE A C 1
ATOM 681 O O . ILE A 1 89 ? -11.716 -10.981 11.381 1.00 96.69 89 ILE A O 1
ATOM 685 N N . ASP A 1 90 ? -13.463 -9.682 11.939 1.00 96.06 90 ASP A N 1
ATOM 686 C CA . ASP A 1 90 ? -14.101 -10.669 12.808 1.00 96.06 90 ASP A CA 1
ATOM 687 C C . ASP A 1 90 ? -14.462 -11.929 12.006 1.00 96.06 90 ASP A C 1
ATOM 689 O O . ASP A 1 90 ? -14.950 -11.851 10.876 1.00 96.06 90 ASP A O 1
ATOM 693 N N . GLY A 1 91 ? -14.163 -13.096 12.574 1.00 93.06 91 GLY A N 1
ATOM 694 C CA . GLY A 1 91 ? -14.356 -14.390 11.919 1.00 93.06 91 GLY A CA 1
ATOM 695 C C . GLY A 1 91 ? -13.316 -14.766 10.855 1.00 93.06 91 GLY A C 1
ATOM 696 O O . GLY A 1 91 ? -13.359 -15.899 10.376 1.00 93.06 91 GLY A O 1
ATOM 697 N N . LEU A 1 92 ? -12.362 -13.890 10.507 1.00 95.25 92 LEU A N 1
ATOM 698 C CA . LEU A 1 92 ? -11.233 -14.286 9.662 1.00 95.25 92 LEU A CA 1
ATOM 699 C C . LEU A 1 92 ? -10.285 -15.213 10.424 1.00 95.25 92 LEU A C 1
ATOM 701 O O . LEU A 1 92 ? -9.955 -14.999 11.592 1.00 95.25 92 LEU A O 1
ATOM 705 N N . THR A 1 93 ? -9.770 -16.223 9.731 1.00 94.06 93 THR A N 1
ATOM 706 C CA . THR A 1 93 ? -8.652 -17.019 10.234 1.00 94.06 93 THR A CA 1
ATOM 707 C C . THR A 1 93 ? -7.384 -16.168 10.341 1.00 94.06 93 THR A C 1
ATOM 709 O O . THR A 1 93 ? -7.225 -15.141 9.675 1.00 94.06 93 THR A O 1
ATOM 712 N N . TYR A 1 94 ? -6.417 -16.637 11.135 1.00 89.56 94 TYR A N 1
ATOM 713 C CA . TYR A 1 94 ? -5.107 -15.988 11.249 1.00 89.56 94 TYR A CA 1
ATOM 714 C C . TYR A 1 94 ? -4.440 -15.765 9.879 1.00 89.56 94 TYR A C 1
ATOM 716 O O . TYR A 1 94 ? -3.918 -14.684 9.611 1.00 89.56 94 TYR A O 1
ATOM 724 N N . SER A 1 95 ? -4.497 -16.763 8.988 1.00 92.56 95 SER A N 1
ATOM 725 C CA . SER A 1 95 ? -3.929 -16.674 7.639 1.00 92.56 95 SER A CA 1
ATOM 726 C C . SER A 1 95 ? -4.635 -15.646 6.759 1.00 92.56 95 SER A C 1
ATOM 728 O O . SER A 1 95 ? -3.967 -14.906 6.044 1.00 92.56 95 SER A O 1
ATOM 730 N N . GLU A 1 96 ? -5.964 -15.560 6.817 1.00 95.19 96 GLU A N 1
ATOM 731 C CA . GLU A 1 96 ? -6.724 -14.573 6.038 1.00 95.19 96 GLU A CA 1
ATOM 732 C C . GLU A 1 96 ? -6.437 -13.149 6.521 1.00 95.19 96 GLU A C 1
ATOM 734 O O . GLU A 1 96 ? -6.204 -12.255 5.709 1.00 95.19 96 GLU A O 1
ATOM 739 N N . SER A 1 97 ? -6.362 -12.952 7.839 1.00 94.94 97 SER A N 1
ATOM 740 C CA . SER A 1 97 ? -5.990 -11.667 8.436 1.00 94.94 97 SER A CA 1
ATOM 741 C C . SER A 1 97 ? -4.563 -11.244 8.053 1.00 94.94 97 SER A C 1
ATOM 743 O O . SER A 1 97 ? -4.335 -10.099 7.656 1.00 94.94 97 SER A O 1
ATOM 745 N N . ALA A 1 98 ? -3.598 -12.171 8.085 1.00 92.62 98 ALA A N 1
ATOM 746 C CA . ALA A 1 98 ? -2.216 -11.913 7.669 1.00 92.62 98 ALA A CA 1
ATOM 747 C C . ALA A 1 98 ? -2.086 -11.624 6.159 1.00 92.62 98 ALA A C 1
ATOM 749 O O . ALA A 1 98 ? -1.293 -10.766 5.750 1.00 92.62 98 ALA A O 1
ATOM 750 N N . ASN A 1 99 ? -2.880 -12.303 5.326 1.00 93.94 99 ASN A N 1
ATOM 751 C CA . ASN A 1 99 ? -2.945 -12.040 3.889 1.00 93.94 99 ASN A CA 1
ATOM 752 C C . ASN A 1 99 ? -3.497 -10.638 3.622 1.00 93.94 99 ASN A C 1
ATOM 754 O O . ASN A 1 99 ? -2.841 -9.860 2.934 1.00 93.94 99 ASN A O 1
ATOM 758 N N . LEU A 1 100 ? -4.614 -10.267 4.253 1.00 95.75 100 LEU A N 1
ATOM 759 C CA . LEU A 1 100 ? -5.185 -8.922 4.155 1.00 95.75 100 LEU A CA 1
ATOM 760 C C . LEU A 1 100 ? -4.185 -7.842 4.601 1.00 95.75 100 LEU A C 1
ATOM 762 O O . LEU A 1 100 ? -3.980 -6.842 3.913 1.00 95.75 100 LEU A O 1
ATOM 766 N N . ALA A 1 101 ? -3.517 -8.053 5.737 1.00 95.44 101 ALA A N 1
ATOM 767 C CA . ALA A 1 101 ? -2.473 -7.163 6.237 1.00 95.44 101 ALA A CA 1
ATOM 768 C C . ALA A 1 101 ? -1.342 -6.971 5.206 1.00 95.44 101 ALA A C 1
ATOM 770 O O . ALA A 1 101 ? -0.880 -5.850 4.968 1.00 95.44 101 ALA A O 1
ATOM 771 N N . THR A 1 102 ? -0.921 -8.060 4.560 1.00 93.38 102 THR A N 1
ATOM 772 C CA . THR A 1 102 ? 0.101 -8.047 3.506 1.00 93.38 102 THR A CA 1
ATOM 773 C C . THR A 1 102 ? -0.385 -7.332 2.249 1.00 93.38 102 THR A C 1
ATOM 775 O O . THR A 1 102 ? 0.342 -6.500 1.710 1.00 93.38 102 THR A O 1
ATOM 778 N N . GLU A 1 103 ? -1.618 -7.575 1.810 1.00 92.38 103 GLU A N 1
ATOM 779 C CA . GLU A 1 103 ? -2.204 -6.930 0.635 1.00 92.38 103 GLU A CA 1
ATOM 780 C C . GLU A 1 103 ? -2.277 -5.409 0.785 1.00 92.38 103 GLU A C 1
ATOM 782 O O . GLU A 1 103 ? -1.928 -4.679 -0.152 1.00 92.38 103 GLU A O 1
ATOM 787 N N . ILE A 1 104 ? -2.675 -4.925 1.965 1.00 94.19 104 ILE A N 1
ATOM 788 C CA . ILE A 1 104 ? -2.728 -3.494 2.293 1.00 94.19 104 ILE A CA 1
ATOM 789 C C . ILE A 1 104 ? -1.318 -2.898 2.309 1.00 94.19 104 ILE A C 1
ATOM 791 O O . ILE A 1 104 ? -1.072 -1.878 1.660 1.00 94.19 104 ILE A O 1
ATOM 795 N N . SER A 1 105 ? -0.386 -3.550 3.009 1.00 92.50 105 SER A N 1
ATOM 796 C CA . SER A 1 105 ? 1.027 -3.153 3.092 1.00 92.50 105 SER A CA 1
ATOM 797 C C . SER A 1 105 ? 1.658 -3.014 1.700 1.00 92.50 105 SER A C 1
ATOM 799 O O . SER A 1 105 ? 2.250 -1.986 1.358 1.00 92.50 105 SER A O 1
ATOM 801 N N . GLU A 1 106 ? 1.446 -4.008 0.841 1.00 91.31 106 GLU A N 1
ATOM 802 C CA . GLU A 1 106 ? 1.939 -4.012 -0.532 1.00 91.31 106 GLU A CA 1
ATOM 803 C C . GLU A 1 106 ? 1.265 -2.950 -1.407 1.00 91.31 106 GLU A C 1
ATOM 805 O O . GLU A 1 106 ? 1.951 -2.302 -2.195 1.00 91.31 106 GLU A O 1
ATOM 810 N N . SER A 1 107 ? -0.041 -2.710 -1.252 1.00 90.75 107 SER A N 1
ATOM 811 C CA . SER A 1 107 ? -0.747 -1.643 -1.985 1.00 90.75 107 SER A CA 1
ATOM 812 C C . SER A 1 107 ? -0.159 -0.273 -1.663 1.00 90.75 107 SER A C 1
ATOM 814 O O . SER A 1 107 ? 0.151 0.511 -2.559 1.00 90.75 107 SER A O 1
ATOM 816 N N . ILE A 1 108 ? 0.100 -0.026 -0.379 1.00 90.25 108 ILE A N 1
ATOM 817 C CA . ILE A 1 108 ? 0.731 1.200 0.108 1.00 90.25 108 ILE A CA 1
ATOM 818 C C . ILE A 1 108 ? 2.140 1.375 -0.464 1.00 90.25 108 ILE A C 1
ATOM 820 O O . ILE A 1 108 ? 2.523 2.488 -0.848 1.00 90.25 108 ILE A O 1
ATOM 824 N N . ALA A 1 109 ? 2.913 0.289 -0.511 1.00 90.94 109 ALA A N 1
ATOM 825 C CA . ALA A 1 109 ? 4.256 0.287 -1.072 1.00 90.94 109 ALA A CA 1
ATOM 826 C C . ALA A 1 109 ? 4.242 0.542 -2.589 1.00 90.94 109 ALA A C 1
ATOM 828 O O . ALA A 1 109 ? 5.039 1.350 -3.065 1.00 90.94 109 ALA A O 1
ATOM 829 N N . CYS A 1 110 ? 3.307 -0.064 -3.329 1.00 92.31 110 CYS A N 1
ATOM 830 C CA . CYS A 1 110 ? 3.140 0.148 -4.771 1.00 92.31 110 CYS A CA 1
ATOM 831 C C . CYS A 1 110 ? 2.819 1.614 -5.090 1.00 92.31 110 CYS A C 1
ATOM 833 O O . CYS A 1 110 ? 3.474 2.220 -5.933 1.00 92.31 110 CYS A O 1
ATOM 835 N N . GLU A 1 111 ? 1.869 2.225 -4.380 1.00 90.81 111 GLU A N 1
ATOM 836 C CA . GLU A 1 111 ? 1.526 3.643 -4.567 1.00 90.81 111 GLU A CA 1
ATOM 837 C C . GLU A 1 111 ? 2.720 4.569 -4.300 1.00 90.81 111 GLU A C 1
ATOM 839 O O . GLU A 1 111 ? 2.959 5.532 -5.036 1.00 90.81 111 GLU A O 1
ATOM 844 N N . LYS A 1 112 ? 3.492 4.274 -3.244 1.00 91.69 112 LYS A N 1
ATOM 845 C CA . LYS A 1 112 ? 4.701 5.033 -2.909 1.00 91.69 112 LYS A CA 1
ATOM 846 C C . LYS A 1 112 ? 5.767 4.882 -3.993 1.00 91.69 112 LYS A C 1
ATOM 848 O O . LYS A 1 112 ? 6.399 5.879 -4.345 1.00 91.69 112 LYS A O 1
ATOM 853 N N . ALA A 1 113 ? 5.957 3.675 -4.524 1.00 94.75 113 ALA A N 1
ATOM 854 C CA . ALA A 1 113 ? 6.859 3.432 -5.642 1.00 94.75 113 ALA A CA 1
ATOM 855 C C . ALA A 1 113 ? 6.429 4.247 -6.866 1.00 94.75 113 ALA A C 1
ATOM 857 O O . ALA A 1 113 ? 7.233 5.019 -7.372 1.00 94.75 113 ALA A O 1
ATOM 858 N N . ILE A 1 114 ? 5.149 4.199 -7.252 1.00 95.06 114 ILE A N 1
ATOM 859 C CA . ILE A 1 114 ? 4.606 4.973 -8.382 1.00 95.06 114 ILE A CA 1
ATOM 860 C C . ILE A 1 114 ? 4.836 6.478 -8.196 1.00 95.06 114 ILE A C 1
ATOM 862 O O . ILE A 1 114 ? 5.324 7.144 -9.104 1.00 95.06 114 ILE A O 1
ATOM 866 N N . SER A 1 115 ? 4.551 7.020 -7.008 1.00 93.88 115 SER A N 1
ATOM 867 C CA . SER A 1 115 ? 4.809 8.439 -6.713 1.00 93.88 115 SER A CA 1
ATOM 868 C C . SER A 1 115 ? 6.300 8.786 -6.773 1.00 93.88 115 SER A C 1
ATOM 870 O O . SER A 1 115 ? 6.665 9.879 -7.199 1.00 93.88 115 SER A O 1
ATOM 872 N N . THR A 1 116 ? 7.166 7.853 -6.371 1.00 96.38 116 THR A N 1
ATOM 873 C CA . THR A 1 116 ? 8.620 8.021 -6.463 1.00 96.38 116 THR A CA 1
ATOM 874 C C . THR A 1 116 ? 9.072 8.037 -7.920 1.00 96.38 116 THR A C 1
ATOM 876 O O . THR A 1 116 ? 9.825 8.927 -8.289 1.00 96.38 116 THR A O 1
ATOM 879 N N . LEU A 1 117 ? 8.583 7.124 -8.764 1.00 97.06 117 LEU A N 1
ATOM 880 C CA . LEU A 1 117 ? 8.892 7.117 -10.198 1.00 97.06 117 LEU A CA 1
ATOM 881 C C . LEU A 1 117 ? 8.440 8.412 -10.876 1.00 97.06 117 LEU A C 1
ATOM 883 O O . LEU A 1 117 ? 9.234 9.053 -11.562 1.00 97.06 117 LEU A O 1
ATOM 887 N N . ALA A 1 118 ? 7.209 8.848 -10.599 1.00 96.62 118 ALA A N 1
ATOM 888 C CA . ALA A 1 118 ? 6.652 10.071 -11.167 1.00 96.62 118 ALA A CA 1
ATOM 889 C C . ALA A 1 118 ? 7.485 11.311 -10.799 1.00 96.62 118 ALA A C 1
ATOM 891 O O . ALA A 1 118 ? 7.691 12.184 -11.638 1.00 96.62 118 ALA A O 1
ATOM 892 N N . ALA A 1 119 ? 8.033 11.371 -9.579 1.00 96.81 119 ALA A N 1
ATOM 893 C CA . ALA A 1 119 ? 8.931 12.450 -9.159 1.00 96.81 119 ALA A CA 1
ATOM 894 C C . ALA A 1 119 ? 10.264 12.479 -9.935 1.00 96.81 119 ALA A C 1
ATOM 896 O O . ALA A 1 119 ? 10.910 13.522 -9.998 1.00 96.81 119 ALA A O 1
ATOM 897 N N . PHE A 1 120 ? 10.667 11.352 -10.527 1.00 96.88 120 PHE A N 1
ATOM 898 C CA . PHE A 1 120 ? 11.822 11.241 -11.423 1.00 96.88 120 PHE A CA 1
ATOM 899 C C . PHE A 1 120 ? 11.446 11.360 -12.909 1.00 96.88 120 PHE A C 1
ATOM 901 O O . PHE A 1 120 ? 12.339 11.350 -13.751 1.00 96.88 120 PHE A O 1
ATOM 908 N N . GLY A 1 121 ? 10.156 11.496 -13.238 1.00 97.31 121 GLY A N 1
ATOM 909 C CA . GLY A 1 121 ? 9.670 11.560 -14.617 1.00 97.31 121 GLY A CA 1
ATOM 910 C C . GLY A 1 121 ? 9.505 10.201 -15.304 1.00 97.31 121 GLY A C 1
ATOM 911 O O . GLY A 1 121 ? 9.420 10.171 -16.526 1.00 97.31 121 GLY A O 1
ATOM 912 N N . PHE A 1 122 ? 9.447 9.103 -14.542 1.00 97.81 122 PHE A N 1
ATOM 913 C CA . PHE A 1 122 ? 9.229 7.747 -15.059 1.00 97.81 122 PHE A CA 1
ATOM 914 C C . PHE A 1 122 ? 7.886 7.175 -14.603 1.00 97.81 122 PHE A C 1
ATOM 916 O O . PHE A 1 122 ? 7.276 7.637 -13.634 1.00 97.81 122 PHE A O 1
ATOM 923 N N . ASN A 1 123 ? 7.439 6.130 -15.284 1.00 97.00 123 ASN A N 1
ATOM 924 C CA . ASN A 1 123 ? 6.252 5.354 -14.962 1.00 97.00 123 ASN A CA 1
ATOM 925 C C . ASN A 1 123 ? 6.598 3.861 -14.784 1.00 97.00 123 ASN A C 1
ATOM 927 O O . ASN A 1 123 ? 7.763 3.463 -14.760 1.00 97.00 123 ASN A O 1
ATOM 931 N N . PHE A 1 124 ? 5.573 3.033 -14.576 1.00 96.44 124 PHE A N 1
ATOM 932 C CA . PHE A 1 124 ? 5.764 1.596 -14.385 1.00 96.44 124 PHE A CA 1
ATOM 933 C C . PHE A 1 124 ? 6.178 0.864 -15.673 1.00 96.44 124 PHE A C 1
ATOM 935 O O . PHE A 1 124 ? 6.944 -0.093 -15.597 1.00 96.44 124 PHE A O 1
ATOM 942 N N . ASP A 1 125 ? 5.742 1.326 -16.843 1.00 96.06 125 ASP A N 1
ATOM 943 C CA . ASP A 1 125 ? 6.106 0.717 -18.125 1.00 96.06 125 ASP A CA 1
ATOM 944 C C . ASP A 1 125 ? 7.601 0.901 -18.420 1.00 96.06 125 ASP A C 1
ATOM 946 O O . ASP A 1 125 ? 8.244 -0.022 -18.910 1.00 96.06 125 ASP A O 1
ATOM 950 N N . ASP A 1 126 ? 8.203 2.021 -17.999 1.00 96.88 126 ASP A N 1
ATOM 951 C CA . ASP A 1 126 ? 9.659 2.219 -18.069 1.00 96.88 126 ASP A CA 1
ATOM 952 C C . ASP A 1 126 ? 10.422 1.142 -17.271 1.00 96.88 126 ASP A C 1
ATOM 954 O O . ASP A 1 126 ? 11.504 0.694 -17.664 1.00 96.88 126 ASP A O 1
ATOM 958 N N . PHE A 1 127 ? 9.863 0.699 -16.139 1.00 96.94 127 PHE A N 1
ATOM 959 C CA . PHE A 1 127 ? 10.440 -0.394 -15.355 1.00 96.94 127 PHE A CA 1
ATOM 960 C C . PHE A 1 127 ? 10.297 -1.742 -16.069 1.00 96.94 127 PHE A C 1
ATOM 962 O O . PHE A 1 127 ? 11.234 -2.542 -16.047 1.00 96.94 127 PHE A O 1
ATOM 969 N N . VAL A 1 128 ? 9.151 -1.998 -16.704 1.00 96.38 128 VAL A N 1
ATOM 970 C CA . VAL A 1 128 ? 8.927 -3.211 -17.507 1.00 96.38 128 VAL A CA 1
ATOM 971 C C . VAL A 1 128 ? 9.891 -3.254 -18.694 1.00 96.38 128 VAL A C 1
ATOM 973 O O . VAL A 1 128 ? 10.476 -4.296 -18.981 1.00 96.38 128 VAL A O 1
ATOM 976 N N . ASP A 1 129 ? 10.126 -2.117 -19.340 1.00 95.75 129 ASP A N 1
ATOM 977 C CA . ASP A 1 129 ? 11.081 -1.980 -20.434 1.00 95.75 129 ASP A CA 1
ATOM 978 C C . ASP A 1 129 ? 12.507 -2.334 -19.994 1.00 95.75 129 ASP A C 1
ATOM 980 O O . ASP A 1 129 ? 13.180 -3.129 -20.659 1.00 95.75 129 ASP A O 1
ATOM 984 N N . MET A 1 130 ? 12.937 -1.842 -18.829 1.00 95.44 130 MET A N 1
ATOM 985 C CA . MET A 1 130 ? 14.210 -2.237 -18.216 1.00 95.44 130 MET A CA 1
ATOM 986 C C . MET A 1 130 ? 14.247 -3.736 -17.891 1.00 95.44 130 MET A C 1
ATOM 988 O O . MET A 1 130 ? 15.215 -4.420 -18.227 1.00 95.44 130 MET A O 1
ATOM 992 N N . ALA A 1 131 ? 13.174 -4.275 -17.304 1.00 94.69 131 ALA A N 1
ATOM 993 C CA . ALA A 1 131 ? 13.039 -5.700 -17.003 1.00 94.69 131 ALA A CA 1
ATOM 994 C C . ALA A 1 131 ? 13.108 -6.594 -18.254 1.00 94.69 131 ALA A C 1
ATOM 996 O O . ALA A 1 131 ? 13.565 -7.735 -18.172 1.00 94.69 131 ALA A O 1
ATOM 997 N N . ASN A 1 132 ? 12.712 -6.054 -19.406 1.00 94.75 132 ASN A N 1
ATOM 998 C CA . ASN A 1 132 ? 12.794 -6.672 -20.726 1.00 94.75 132 ASN A CA 1
ATOM 999 C C . ASN A 1 132 ? 14.068 -6.303 -21.496 1.00 94.75 132 ASN A C 1
ATOM 1001 O O . ASN A 1 132 ? 14.126 -6.466 -22.715 1.00 94.75 132 ASN A O 1
ATOM 1005 N N . ARG A 1 133 ? 15.112 -5.852 -20.787 1.00 92.50 133 ARG A N 1
ATOM 1006 C CA . ARG A 1 133 ? 16.460 -5.591 -21.321 1.00 92.50 133 ARG A CA 1
ATOM 1007 C C . ARG A 1 133 ? 16.516 -4.461 -22.350 1.00 92.50 133 ARG A C 1
ATOM 1009 O O . ARG A 1 133 ? 17.482 -4.377 -23.111 1.00 92.50 133 ARG A O 1
ATOM 1016 N N . LYS A 1 134 ? 15.517 -3.574 -22.390 1.00 93.62 134 LYS A N 1
ATOM 1017 C CA . LYS A 1 134 ? 15.604 -2.367 -23.215 1.00 93.62 134 LYS A CA 1
ATOM 1018 C C . LYS A 1 134 ? 16.618 -1.394 -22.619 1.00 93.62 134 LYS A C 1
ATOM 1020 O O . LYS A 1 134 ? 16.846 -1.349 -21.406 1.00 93.62 134 LYS A O 1
ATOM 1025 N N . THR A 1 135 ? 17.238 -0.598 -23.489 1.00 92.44 135 THR A N 1
ATOM 1026 C CA . THR A 1 135 ? 18.201 0.428 -23.082 1.00 92.44 135 THR A CA 1
ATOM 1027 C C . THR A 1 135 ? 17.562 1.377 -22.075 1.00 92.44 135 THR A C 1
ATOM 1029 O O . THR A 1 135 ? 16.551 2.010 -22.360 1.00 92.44 135 THR A O 1
ATOM 1032 N N . THR A 1 136 ? 18.177 1.472 -20.901 1.00 94.50 136 THR A N 1
ATOM 1033 C CA . THR A 1 136 ? 17.659 2.215 -19.754 1.00 94.50 136 THR A CA 1
ATOM 1034 C C . THR A 1 136 ? 18.707 3.228 -19.309 1.00 94.50 136 THR A C 1
ATOM 1036 O O . THR A 1 136 ? 19.900 2.932 -19.300 1.00 94.50 136 THR A O 1
ATOM 1039 N N . SER A 1 137 ? 18.283 4.448 -18.977 1.00 95.44 137 SER A N 1
ATOM 1040 C CA . SER A 1 137 ? 19.204 5.490 -18.509 1.00 95.44 137 SER A CA 1
ATOM 1041 C C . SER A 1 137 ? 19.649 5.254 -17.062 1.00 95.44 137 SER A C 1
ATOM 1043 O O . SER A 1 137 ? 18.900 4.700 -16.256 1.00 95.44 137 SER A O 1
ATOM 1045 N N . ASP A 1 138 ? 20.823 5.767 -16.686 1.00 95.12 138 ASP A N 1
ATOM 1046 C CA . ASP A 1 138 ? 21.290 5.734 -15.290 1.00 95.12 138 ASP A CA 1
ATOM 1047 C C . ASP A 1 138 ? 20.297 6.401 -14.326 1.00 95.12 138 ASP A C 1
ATOM 1049 O O . ASP A 1 138 ? 20.133 5.965 -13.185 1.00 95.12 138 ASP A O 1
ATOM 1053 N N . LEU A 1 139 ? 19.596 7.443 -14.788 1.00 96.38 139 LEU A N 1
ATOM 1054 C CA . LEU A 1 139 ? 18.572 8.120 -13.997 1.00 96.38 139 LEU A CA 1
ATOM 1055 C C . LEU A 1 139 ? 17.360 7.211 -13.745 1.00 96.38 139 LEU A C 1
ATOM 1057 O O . LEU A 1 139 ? 16.855 7.179 -12.623 1.00 96.38 139 LEU A O 1
ATOM 1061 N N . ALA A 1 140 ? 16.928 6.442 -14.750 1.00 96.81 140 ALA A N 1
ATOM 1062 C CA . ALA A 1 140 ? 15.851 5.463 -14.607 1.00 96.81 140 ALA A CA 1
ATOM 1063 C C . ALA A 1 140 ? 16.252 4.334 -13.646 1.00 96.81 140 ALA A C 1
ATOM 1065 O O . ALA A 1 140 ? 15.514 4.026 -12.712 1.00 96.81 140 ALA A O 1
ATOM 1066 N N . HIS A 1 141 ? 17.469 3.798 -13.780 1.00 96.12 141 HIS A N 1
ATOM 1067 C CA . HIS A 1 141 ? 18.031 2.821 -12.841 1.00 96.12 141 HIS A CA 1
ATOM 1068 C C . HIS A 1 141 ? 18.001 3.322 -11.386 1.00 96.12 141 HIS A C 1
ATOM 1070 O O . HIS A 1 141 ? 17.504 2.640 -10.484 1.00 96.12 141 HIS A O 1
ATOM 1076 N N . GLN A 1 142 ? 18.443 4.562 -11.156 1.00 96.06 142 GLN A N 1
ATOM 1077 C CA . GLN A 1 142 ? 18.359 5.197 -9.841 1.00 96.06 142 GLN A CA 1
ATOM 1078 C C . GLN A 1 142 ? 16.915 5.385 -9.362 1.00 96.06 142 GLN A C 1
ATOM 1080 O O . GLN A 1 142 ? 16.653 5.207 -8.170 1.00 96.06 142 GLN A O 1
ATOM 1085 N N . ALA A 1 143 ? 15.988 5.738 -10.255 1.00 97.25 143 ALA A N 1
ATOM 1086 C CA . ALA A 1 143 ? 14.576 5.897 -9.927 1.00 97.25 143 ALA A CA 1
ATOM 1087 C C . ALA A 1 143 ? 13.956 4.568 -9.469 1.00 97.25 143 ALA A C 1
ATOM 1089 O O . ALA A 1 143 ? 13.340 4.526 -8.404 1.00 97.25 143 ALA A O 1
ATOM 1090 N N . PHE A 1 144 ? 14.188 3.471 -10.197 1.00 97.75 144 PHE A N 1
ATOM 1091 C CA . PHE A 1 144 ? 13.685 2.138 -9.841 1.00 97.75 144 PHE A CA 1
ATOM 1092 C C . PHE A 1 144 ? 14.242 1.650 -8.500 1.00 97.75 144 PHE A C 1
ATOM 1094 O O . PHE A 1 144 ? 13.499 1.120 -7.668 1.00 97.75 144 PHE A O 1
ATOM 1101 N N . PHE A 1 145 ? 15.531 1.889 -8.246 1.00 97.38 145 PHE A N 1
ATOM 1102 C CA . PHE A 1 145 ? 16.154 1.544 -6.972 1.00 97.38 145 PHE A CA 1
ATOM 1103 C C . PHE A 1 145 ? 15.609 2.386 -5.812 1.00 97.38 145 PHE A C 1
ATOM 1105 O O . PHE A 1 145 ? 15.243 1.841 -4.772 1.00 97.38 145 PHE A O 1
ATOM 1112 N N . LYS A 1 146 ? 15.466 3.708 -5.989 1.00 96.81 146 LYS A N 1
ATOM 1113 C CA . LYS A 1 146 ? 14.871 4.599 -4.975 1.00 96.81 146 LYS A CA 1
ATOM 1114 C C . LYS A 1 146 ? 13.398 4.298 -4.707 1.00 96.81 146 LYS A C 1
ATOM 1116 O O . LYS A 1 146 ? 12.950 4.439 -3.571 1.00 96.81 146 LYS A O 1
ATOM 1121 N N . ALA A 1 147 ? 12.661 3.854 -5.722 1.00 96.00 147 ALA A N 1
ATOM 1122 C CA . ALA A 1 147 ? 11.295 3.361 -5.586 1.00 96.00 147 ALA A CA 1
ATOM 1123 C C . ALA A 1 147 ? 11.223 1.988 -4.887 1.00 96.00 147 ALA A C 1
ATOM 1125 O O . ALA A 1 147 ? 10.132 1.520 -4.568 1.00 96.00 147 ALA A O 1
ATOM 1126 N N . GLY A 1 148 ? 12.367 1.344 -4.622 1.00 95.31 148 GLY A N 1
ATOM 1127 C CA . GLY A 1 148 ? 12.454 0.044 -3.962 1.00 95.31 148 GLY A CA 1
ATOM 1128 C C . GLY A 1 148 ? 12.067 -1.126 -4.863 1.00 95.31 148 GLY A C 1
ATOM 1129 O O . GLY A 1 148 ? 11.767 -2.201 -4.350 1.00 95.31 148 GLY A O 1
ATOM 1130 N N . MET A 1 149 ? 12.043 -0.943 -6.185 1.00 96.12 149 MET A N 1
ATOM 1131 C CA . MET A 1 149 ? 11.637 -1.972 -7.151 1.00 96.12 149 MET A CA 1
ATOM 1132 C C . MET A 1 149 ? 12.759 -2.964 -7.466 1.00 96.12 149 MET A C 1
ATOM 1134 O O . MET A 1 149 ? 12.494 -4.108 -7.835 1.00 96.12 149 MET A O 1
ATOM 1138 N N . THR A 1 150 ? 14.012 -2.558 -7.272 1.00 96.94 150 THR A N 1
ATOM 1139 C CA . THR A 1 150 ? 15.199 -3.388 -7.492 1.00 96.94 150 THR A CA 1
ATOM 1140 C C . THR A 1 150 ? 16.006 -3.542 -6.207 1.00 96.94 150 THR A C 1
ATOM 1142 O O . THR A 1 150 ? 15.948 -2.692 -5.319 1.00 96.94 150 THR A O 1
ATOM 1145 N N . VAL A 1 151 ? 16.759 -4.638 -6.083 1.00 94.44 151 VAL A N 1
ATOM 1146 C CA . VAL A 1 151 ? 17.651 -4.866 -4.926 1.00 94.44 151 VAL A CA 1
ATOM 1147 C C . VAL A 1 151 ? 19.008 -4.174 -5.073 1.00 94.44 151 VAL A C 1
ATOM 1149 O O . VAL A 1 151 ? 19.732 -4.037 -4.091 1.00 94.44 151 VAL A O 1
ATOM 1152 N N . ALA A 1 152 ? 19.345 -3.713 -6.280 1.00 93.75 152 ALA A N 1
ATOM 1153 C CA . ALA A 1 152 ? 20.590 -3.018 -6.589 1.00 93.75 152 ALA A CA 1
ATOM 1154 C C . ALA A 1 152 ? 20.343 -1.836 -7.548 1.00 93.75 152 ALA A C 1
ATOM 1156 O O . ALA A 1 152 ? 19.407 -1.911 -8.353 1.00 93.75 152 ALA A O 1
ATOM 1157 N N . PRO A 1 153 ? 21.190 -0.783 -7.527 1.00 92.38 153 PRO A N 1
ATOM 1158 C CA . PRO A 1 153 ? 21.029 0.402 -8.373 1.00 92.38 153 PRO A CA 1
ATOM 1159 C C . PRO A 1 153 ? 20.904 0.093 -9.861 1.00 92.38 153 PRO A C 1
ATOM 1161 O O . PRO A 1 153 ? 20.049 0.656 -10.529 1.00 92.38 153 PRO A O 1
ATOM 1164 N N . ARG A 1 154 ? 21.708 -0.846 -10.372 1.00 89.00 154 ARG A N 1
ATOM 1165 C CA . ARG A 1 154 ? 21.667 -1.243 -11.783 1.00 89.00 154 ARG A CA 1
ATOM 1166 C C . ARG A 1 154 ? 20.389 -1.999 -12.146 1.00 89.00 154 ARG A C 1
ATOM 1168 O O . ARG A 1 154 ? 19.988 -1.996 -13.296 1.00 89.00 154 ARG A O 1
ATOM 1175 N N . GLY A 1 155 ? 19.732 -2.649 -11.186 1.00 88.12 155 GLY A N 1
ATOM 1176 C CA . GLY A 1 155 ? 18.451 -3.333 -11.389 1.00 88.12 155 GLY A CA 1
ATOM 1177 C C . GLY A 1 155 ? 18.470 -4.577 -12.278 1.00 88.12 155 GLY A C 1
ATOM 1178 O O . GLY A 1 155 ? 17.554 -5.384 -12.178 1.00 88.12 155 GLY A O 1
ATOM 1179 N N . ILE A 1 156 ? 19.516 -4.766 -13.076 1.00 89.69 156 ILE A N 1
ATOM 1180 C CA . ILE A 1 156 ? 19.707 -5.883 -13.992 1.00 89.69 156 ILE A CA 1
ATOM 1181 C C . ILE A 1 156 ? 21.184 -6.303 -13.989 1.00 89.69 156 ILE A C 1
ATOM 1183 O O . ILE A 1 156 ? 22.073 -5.457 -13.835 1.00 89.69 156 ILE A O 1
ATOM 1187 N N . GLU A 1 157 ? 21.439 -7.602 -14.104 1.00 88.44 157 GLU A N 1
ATOM 1188 C CA . GLU A 1 157 ? 22.784 -8.169 -14.252 1.00 88.44 157 GLU A CA 1
ATOM 1189 C C . GLU A 1 157 ? 23.278 -8.095 -15.706 1.00 88.44 157 GLU A C 1
ATOM 1191 O O . GLU A 1 157 ? 22.518 -7.789 -16.628 1.00 88.44 157 GLU A O 1
ATOM 1196 N N . ASP A 1 158 ? 24.570 -8.369 -15.920 1.00 84.75 158 ASP A N 1
ATOM 1197 C CA . ASP A 1 158 ? 25.194 -8.336 -17.253 1.00 84.75 158 ASP A CA 1
ATOM 1198 C C . ASP A 1 158 ? 24.618 -9.384 -18.220 1.00 84.75 158 ASP A C 1
ATOM 1200 O O . ASP A 1 158 ? 24.620 -9.173 -19.431 1.00 84.75 158 ASP A O 1
ATOM 1204 N N . ASP A 1 159 ? 24.085 -10.492 -17.702 1.00 84.12 159 ASP A N 1
ATOM 1205 C CA . ASP A 1 159 ? 23.402 -11.536 -18.478 1.00 84.12 159 ASP A CA 1
ATOM 1206 C C . ASP A 1 159 ? 21.917 -11.211 -18.763 1.00 84.12 159 ASP A C 1
ATOM 1208 O O . ASP A 1 159 ? 21.195 -11.987 -19.402 1.00 84.12 159 ASP A O 1
ATOM 1212 N N . GLY A 1 160 ? 21.450 -10.046 -18.302 1.00 81.69 160 GLY A N 1
ATOM 1213 C CA . GLY A 1 160 ? 20.076 -9.595 -18.445 1.00 81.69 160 GLY A CA 1
ATOM 1214 C C . GLY A 1 160 ? 19.107 -10.200 -17.426 1.00 81.69 160 GLY A C 1
ATOM 1215 O O . GLY A 1 160 ? 17.900 -10.199 -17.691 1.00 81.69 160 GLY A O 1
ATOM 1216 N N . TYR A 1 161 ? 19.589 -10.750 -16.306 1.00 87.19 161 TYR A N 1
ATOM 1217 C CA . TYR A 1 161 ? 18.749 -11.180 -15.188 1.00 87.19 161 TYR A CA 1
ATOM 1218 C C . TYR A 1 161 ? 18.232 -9.983 -14.374 1.00 87.19 161 TYR A C 1
ATOM 1220 O O . TYR A 1 161 ? 18.997 -9.134 -13.913 1.00 87.19 161 TYR A O 1
ATOM 1228 N N . LEU A 1 162 ? 16.911 -9.914 -14.175 1.00 92.81 162 LEU A N 1
ATOM 1229 C CA . LEU A 1 162 ? 16.260 -8.845 -13.416 1.00 92.81 162 LEU A CA 1
ATOM 1230 C C . LEU A 1 162 ? 16.476 -9.023 -11.904 1.00 92.81 162 LEU A C 1
ATOM 1232 O O . LEU A 1 162 ? 15.943 -9.940 -11.274 1.00 92.81 162 LEU A O 1
ATOM 1236 N N . LEU A 1 163 ? 17.132 -8.044 -11.284 1.00 93.25 163 LEU A N 1
ATOM 1237 C CA . LEU A 1 163 ? 17.334 -7.941 -9.838 1.00 93.25 163 LEU A CA 1
ATOM 1238 C C . LEU A 1 163 ? 16.135 -7.279 -9.144 1.00 93.25 163 LEU A C 1
ATOM 1240 O O . LEU A 1 163 ? 16.279 -6.319 -8.381 1.00 93.25 163 LEU A O 1
ATOM 1244 N N . ALA A 1 164 ? 14.928 -7.789 -9.402 1.00 94.12 164 ALA A N 1
ATOM 1245 C CA . ALA A 1 164 ? 13.706 -7.272 -8.796 1.00 94.12 164 ALA A CA 1
ATOM 1246 C C . ALA A 1 164 ? 13.651 -7.581 -7.295 1.00 94.12 164 ALA A C 1
ATOM 1248 O O . ALA A 1 164 ? 13.840 -8.724 -6.854 1.00 94.12 164 ALA A O 1
ATOM 1249 N N . SER A 1 165 ? 13.309 -6.561 -6.510 1.00 94.50 165 SER A N 1
ATOM 1250 C CA . SER A 1 165 ? 12.937 -6.725 -5.107 1.00 94.50 165 SER A CA 1
ATOM 1251 C C . SER A 1 165 ? 11.602 -7.471 -4.986 1.00 94.50 165 SER A C 1
ATOM 1253 O O . SER A 1 165 ? 10.924 -7.746 -5.983 1.00 94.50 165 SER A O 1
ATOM 1255 N N . ARG A 1 166 ? 11.173 -7.770 -3.752 1.00 92.00 166 ARG A N 1
ATOM 1256 C CA . ARG A 1 166 ? 9.806 -8.259 -3.510 1.00 92.00 166 ARG A CA 1
ATOM 1257 C C . ARG A 1 166 ? 8.766 -7.299 -4.098 1.00 92.00 166 ARG A C 1
ATOM 1259 O O . ARG A 1 166 ? 7.853 -7.751 -4.776 1.00 92.00 166 ARG A O 1
ATOM 1266 N N . LEU A 1 167 ? 8.929 -5.993 -3.876 1.00 93.38 167 LEU A N 1
ATOM 1267 C CA . LEU A 1 167 ? 8.001 -4.977 -4.372 1.00 93.38 167 LEU A CA 1
ATOM 1268 C C . LEU A 1 167 ? 7.971 -4.930 -5.904 1.00 93.38 167 LEU A C 1
ATOM 1270 O O . LEU A 1 167 ? 6.888 -4.903 -6.476 1.00 93.38 167 LEU A O 1
ATOM 1274 N N . GLY A 1 168 ? 9.131 -4.990 -6.568 1.00 95.50 168 GLY A N 1
ATOM 1275 C CA . GLY A 1 168 ? 9.193 -5.022 -8.033 1.00 95.50 168 GLY A CA 1
ATOM 1276 C C . GLY A 1 168 ? 8.417 -6.204 -8.623 1.00 95.50 168 GLY A C 1
ATOM 1277 O O . GLY A 1 168 ? 7.631 -6.027 -9.550 1.00 95.50 168 GLY A O 1
ATOM 1278 N N . ARG A 1 169 ? 8.556 -7.398 -8.027 1.00 94.38 169 ARG A N 1
ATOM 1279 C CA . ARG A 1 169 ? 7.796 -8.595 -8.435 1.00 94.38 169 ARG A CA 1
ATOM 1280 C C . ARG A 1 169 ? 6.300 -8.445 -8.173 1.00 94.38 169 ARG A C 1
ATOM 1282 O O . ARG A 1 169 ? 5.501 -8.751 -9.049 1.00 94.38 169 ARG A O 1
ATOM 1289 N N . VAL A 1 170 ? 5.920 -7.948 -6.995 1.00 93.75 170 VAL A N 1
ATOM 1290 C CA . VAL A 1 170 ? 4.513 -7.681 -6.652 1.00 93.75 170 VAL A CA 1
ATOM 1291 C C . VAL A 1 170 ? 3.884 -6.719 -7.659 1.00 93.75 170 VAL A C 1
ATOM 1293 O O . VAL A 1 170 ? 2.777 -6.973 -8.124 1.00 93.75 170 VAL A O 1
ATOM 1296 N N . MET A 1 171 ? 4.586 -5.650 -8.041 1.00 95.44 171 MET A N 1
ATOM 1297 C CA . MET A 1 171 ? 4.085 -4.701 -9.035 1.00 95.44 171 MET A CA 1
ATOM 1298 C C . MET A 1 171 ? 3.924 -5.339 -10.419 1.00 95.44 171 MET A C 1
ATOM 1300 O O . MET A 1 171 ? 2.902 -5.097 -11.053 1.00 95.44 171 MET A O 1
ATOM 1304 N N . LEU A 1 172 ? 4.858 -6.185 -10.866 1.00 95.44 172 LEU A N 1
ATOM 1305 C CA . LEU A 1 172 ? 4.713 -6.942 -12.119 1.00 95.44 172 LEU A CA 1
ATOM 1306 C C . LEU A 1 172 ? 3.4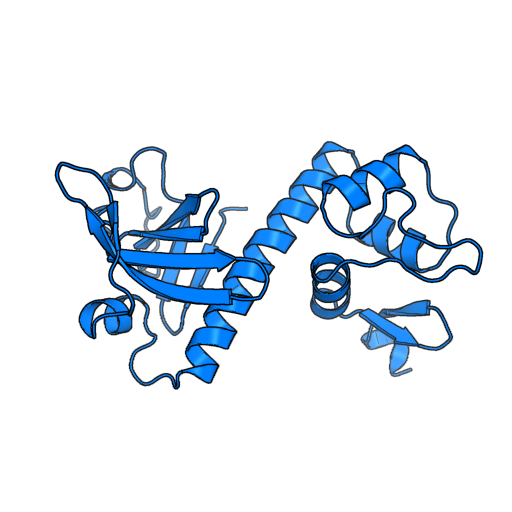44 -7.800 -12.105 1.00 95.44 172 LEU A C 1
ATOM 1308 O O . LEU A 1 172 ? 2.586 -7.634 -12.969 1.00 95.44 172 LEU A O 1
ATOM 1312 N N . PHE A 1 173 ? 3.267 -8.635 -11.082 1.00 93.19 173 PHE A N 1
ATOM 1313 C CA . PHE A 1 173 ? 2.103 -9.517 -10.999 1.00 93.19 173 PHE A CA 1
ATOM 1314 C C . PHE A 1 173 ? 0.779 -8.755 -10.863 1.00 93.19 173 PHE A C 1
ATOM 1316 O O . PHE A 1 173 ? -0.196 -9.100 -11.525 1.00 93.19 173 PHE A O 1
ATOM 1323 N N . ARG A 1 174 ? 0.733 -7.687 -10.055 1.00 90.88 174 ARG A N 1
ATOM 1324 C CA . ARG A 1 174 ? -0.481 -6.868 -9.875 1.00 90.88 174 ARG A CA 1
ATOM 1325 C C . ARG A 1 174 ? -0.888 -6.107 -11.132 1.00 90.88 174 ARG A C 1
ATOM 1327 O O . ARG A 1 174 ? -2.074 -5.866 -11.320 1.00 90.88 174 ARG A O 1
ATOM 1334 N N . ASN A 1 175 ? 0.071 -5.755 -11.985 1.00 92.19 175 ASN A N 1
ATOM 1335 C CA . ASN A 1 175 ? -0.197 -5.160 -13.296 1.00 92.19 175 ASN A CA 1
ATOM 1336 C C . ASN A 1 175 ? -0.378 -6.223 -14.394 1.00 92.19 175 ASN A C 1
ATOM 1338 O O . ASN A 1 175 ? -0.370 -5.897 -15.575 1.00 92.19 175 ASN A O 1
ATOM 1342 N N . GLY A 1 176 ? -0.551 -7.495 -14.017 1.00 93.06 176 GLY A N 1
ATOM 1343 C CA . GLY A 1 176 ? -0.885 -8.569 -14.942 1.00 93.06 176 GLY A CA 1
ATOM 1344 C C . GLY A 1 176 ? 0.288 -9.076 -15.773 1.00 93.06 176 GLY A C 1
ATOM 1345 O O . GLY A 1 176 ? 0.043 -9.711 -16.791 1.00 93.06 176 GLY A O 1
ATOM 1346 N N . TYR A 1 177 ? 1.539 -8.845 -15.377 1.00 94.44 177 TYR A N 1
ATOM 1347 C CA . TYR A 1 177 ? 2.701 -9.377 -16.088 1.00 94.44 177 TYR A CA 1
ATOM 1348 C C . TYR A 1 177 ? 3.091 -10.774 -15.594 1.00 94.44 177 TYR A C 1
ATOM 1350 O O . TYR A 1 177 ? 3.049 -11.069 -14.398 1.00 94.44 177 TYR A O 1
ATOM 1358 N N . GLN A 1 178 ? 3.529 -11.622 -16.522 1.00 93.06 178 GLN A N 1
ATOM 1359 C CA . GLN A 1 178 ? 4.093 -12.946 -16.267 1.00 93.06 178 GLN A CA 1
ATOM 1360 C C . GLN A 1 178 ? 5.434 -13.090 -16.982 1.00 93.06 178 GLN A C 1
ATOM 1362 O O . GLN A 1 178 ? 5.664 -12.469 -18.018 1.00 93.06 178 GLN A O 1
ATOM 1367 N N . TYR A 1 179 ? 6.323 -13.914 -16.427 1.00 90.50 179 TYR A N 1
ATOM 1368 C CA . TYR A 1 179 ? 7.610 -14.196 -17.052 1.00 90.50 179 TYR A CA 1
ATOM 1369 C C . TYR A 1 179 ? 7.484 -15.382 -18.013 1.00 90.50 179 TYR A C 1
ATOM 1371 O O . TYR A 1 179 ? 7.255 -16.510 -17.577 1.00 90.50 179 TYR A O 1
ATOM 1379 N N . ALA A 1 180 ? 7.641 -15.131 -19.309 1.00 88.44 180 ALA A N 1
ATOM 1380 C CA . ALA A 1 180 ? 7.579 -16.138 -20.361 1.00 88.44 180 ALA A CA 1
ATOM 1381 C C . ALA A 1 180 ? 8.567 -15.799 -21.483 1.00 88.44 180 ALA A C 1
ATOM 1383 O O . ALA A 1 180 ? 8.788 -14.636 -21.810 1.00 88.44 180 ALA A O 1
ATOM 1384 N N . ASN A 1 181 ? 9.185 -16.825 -22.076 1.00 86.06 181 ASN A N 1
ATOM 1385 C CA . ASN A 1 181 ? 10.151 -16.671 -23.174 1.00 86.06 181 ASN A CA 1
ATOM 1386 C C . ASN A 1 181 ? 11.300 -15.686 -22.870 1.00 86.06 181 ASN A C 1
ATOM 1388 O O . ASN A 1 181 ? 11.802 -15.003 -23.759 1.00 86.06 181 ASN A O 1
ATOM 1392 N N . GLY A 1 182 ? 11.720 -15.607 -21.604 1.00 85.38 182 GLY A N 1
ATOM 1393 C CA . GLY A 1 182 ? 12.796 -14.716 -21.172 1.00 85.38 182 GLY A CA 1
ATOM 1394 C C . GLY A 1 182 ? 12.380 -13.258 -20.935 1.00 85.38 182 GLY A C 1
ATOM 1395 O O . GLY A 1 182 ? 13.246 -12.447 -20.606 1.00 85.38 182 GLY A O 1
ATOM 1396 N N . LEU A 1 183 ? 11.091 -12.929 -21.072 1.00 90.50 183 LEU A N 1
ATOM 1397 C CA . LEU A 1 183 ? 10.536 -11.578 -20.971 1.00 90.50 183 LEU A CA 1
ATOM 1398 C C . LEU A 1 183 ? 9.343 -11.528 -20.005 1.00 90.50 183 LEU A C 1
ATOM 1400 O O . LEU A 1 183 ? 8.655 -12.518 -19.774 1.00 90.50 183 LEU A O 1
ATOM 1404 N N . TRP A 1 184 ? 9.081 -10.349 -19.456 1.00 92.69 184 TRP A N 1
ATOM 1405 C CA . TRP A 1 184 ? 7.856 -10.000 -18.751 1.00 92.69 184 TRP A CA 1
ATOM 1406 C C . TRP A 1 184 ? 6.814 -9.525 -19.759 1.00 92.69 184 TRP A C 1
ATOM 1408 O O . TRP A 1 184 ? 6.948 -8.441 -20.328 1.00 92.69 184 TRP A O 1
ATOM 1418 N N . ILE A 1 185 ? 5.783 -10.336 -19.972 1.00 92.00 185 ILE A N 1
ATOM 1419 C CA . ILE A 1 185 ? 4.701 -10.078 -20.928 1.00 92.00 185 ILE A CA 1
ATOM 1420 C C . ILE A 1 185 ? 3.368 -9.933 -20.201 1.00 92.00 185 ILE A C 1
ATOM 1422 O O . ILE A 1 185 ? 3.168 -10.531 -19.140 1.00 92.00 185 ILE A O 1
ATOM 1426 N N . ALA A 1 186 ? 2.451 -9.142 -20.756 1.00 90.62 186 ALA A N 1
ATOM 1427 C CA . ALA A 1 186 ? 1.109 -9.029 -20.205 1.00 90.62 186 ALA A CA 1
ATOM 1428 C C . ALA A 1 186 ? 0.385 -10.384 -20.318 1.00 90.62 186 ALA A C 1
ATOM 1430 O O . ALA A 1 186 ? 0.435 -11.053 -21.348 1.00 90.62 186 ALA A O 1
ATOM 1431 N N . SER A 1 187 ? -0.323 -10.800 -19.268 1.00 82.62 187 SER A N 1
ATOM 1432 C CA . SER A 1 187 ? -0.986 -12.114 -19.190 1.00 82.62 187 SER A CA 1
ATOM 1433 C C . SER A 1 187 ? -2.033 -12.309 -20.292 1.00 82.62 187 SER A C 1
ATOM 1435 O O . SER A 1 187 ? -2.307 -13.435 -20.689 1.00 82.62 187 SER A O 1
ATOM 1437 N N . THR A 1 188 ? -2.610 -11.218 -20.801 1.00 76.31 188 THR A N 1
ATOM 1438 C CA . THR A 1 188 ? -3.540 -11.228 -21.940 1.00 76.31 188 THR A CA 1
ATOM 1439 C C . THR A 1 188 ? -2.858 -11.558 -23.265 1.00 76.31 188 THR A C 1
ATOM 1441 O O . THR A 1 188 ? -3.507 -12.093 -24.155 1.00 76.31 188 THR A O 1
A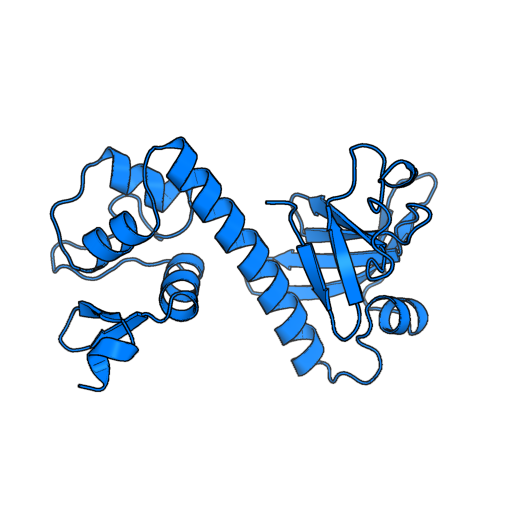TOM 1444 N N . GLU A 1 189 ? -1.567 -11.258 -23.398 1.00 64.38 189 GLU A N 1
ATOM 1445 C CA . GLU A 1 189 ? -0.761 -11.549 -24.589 1.00 64.38 189 GLU A CA 1
ATOM 1446 C C . GLU A 1 189 ? -0.125 -12.943 -24.513 1.00 64.38 189 GLU A C 1
ATOM 1448 O O . GLU A 1 189 ? 0.087 -13.577 -25.536 1.00 64.38 189 GLU A O 1
ATOM 1453 N N . ALA A 1 190 ? 0.128 -13.451 -23.303 1.00 59.34 190 ALA A N 1
ATOM 1454 C CA . ALA A 1 190 ? 0.694 -14.782 -23.070 1.00 59.34 190 ALA A CA 1
ATOM 1455 C C . ALA A 1 190 ? -0.254 -15.947 -23.423 1.00 59.34 190 ALA A C 1
ATOM 1457 O O . ALA A 1 190 ? 0.195 -17.083 -23.559 1.00 59.34 190 ALA A O 1
ATOM 1458 N N . ALA A 1 191 ? -1.561 -15.680 -23.506 1.00 57.31 191 ALA A N 1
ATOM 1459 C CA . ALA A 1 191 ? -2.603 -16.671 -23.784 1.00 57.31 191 ALA A CA 1
ATOM 1460 C C . ALA A 1 191 ? -2.991 -16.769 -25.276 1.00 57.31 191 ALA A C 1
ATOM 1462 O O . ALA A 1 191 ? -3.907 -17.527 -25.606 1.00 57.31 191 ALA A O 1
ATOM 1463 N N . ALA A 1 192 ? -2.333 -15.995 -26.145 1.00 46.47 192 ALA A N 1
ATOM 1464 C CA . ALA A 1 192 ? -2.512 -15.981 -27.599 1.00 46.47 192 ALA A CA 1
ATOM 1465 C C . ALA A 1 192 ? -1.386 -16.754 -28.304 1.00 46.47 192 ALA A C 1
ATOM 1467 O O . ALA A 1 192 ? -1.684 -17.368 -29.353 1.00 46.47 192 ALA A O 1
#

Organism: Stutzerimonas stutzeri (NCBI:txid316)

Secondary structure (DSSP, 8-state):
---EEEETTEEEEE--SSGGG---TT-TTEEEEEEEETTEEEEE-TTS-EEEEEEEETTEEEEEEEEEETTEEEE-SS--HHHHHHHT-TT--HHHHHHHHHHHHHHHHHHHHHHHHHHTT--HHHHHHHHTT----HHHHHHHHHTT-BSSTT-B-TT--B-B-HHHHHHHHHTTEEEETTEEEEHHHHT-

Foldseek 3Di:
DFDWADFVQAIETAADVQQQPRDPVPDPRHQGYWDDDPQFIFTAGNNSWTFKTFGQDVVDTAIWTWGQDPVGIDTDPHHDPVSCVSRVNPPPDPVRRRVSRVVRSLVVLLVQLQVLQVVLVHGLVLVLCLLQVHDHDLSNLCSCVVSVQAPDSNQADPVSHGRGDPSVVVNLVVQQWDQDPSGTDHVVVVVD

pLDDT: mean 91.96, std 8.27, range [41.06, 98.12]

Sequence (192 aa):
MTRQINTPGKKWIAAAKDPGTTQTHDDPSVSGFFKITSGGVVFYDLQGIPFAFLVTRPGENFFVTCSLTEGGLRYMFSTSSKTEELLGIDGLTYSESANLATEISESIACEKAISTLAAFGFNFDDFVDMANRKTTSDLAHQAFFKAGMTVAPRGIEDDGYLLASRLGRVMLFRNGYQYANGLWIASTEAAA